Protein AF-A0A519W9M0-F1 (afdb_monomer_lite)

Structure (mmCIF, N/CA/C/O backbone):
data_AF-A0A519W9M0-F1
#
_entry.id   AF-A0A519W9M0-F1
#
loop_
_atom_site.group_PDB
_atom_site.id
_atom_site.type_symbol
_atom_site.label_atom_id
_atom_site.label_alt_id
_atom_site.label_comp_id
_atom_site.label_asym_id
_atom_site.label_entity_id
_atom_site.label_seq_id
_atom_site.pdbx_PDB_ins_code
_atom_site.Cartn_x
_atom_site.Cartn_y
_atom_site.Cartn_z
_atom_site.occupancy
_atom_site.B_iso_or_equiv
_atom_site.auth_seq_id
_atom_site.auth_comp_id
_atom_site.auth_asym_id
_atom_site.auth_atom_id
_atom_site.pdbx_PDB_model_num
ATOM 1 N N . MET A 1 1 ? 5.347 11.540 66.829 1.00 45.62 1 MET A N 1
ATOM 2 C CA . MET A 1 1 ? 4.349 12.416 66.167 1.00 45.62 1 MET A CA 1
ATOM 3 C C . MET A 1 1 ? 4.226 12.239 64.643 1.00 45.62 1 MET A C 1
ATOM 5 O O . MET A 1 1 ? 3.213 12.653 64.107 1.00 45.62 1 MET A O 1
ATOM 9 N N . ILE A 1 2 ? 5.149 11.569 63.933 1.00 45.44 2 ILE A N 1
ATOM 10 C CA . ILE A 1 2 ? 5.120 11.468 62.449 1.00 45.44 2 ILE A CA 1
ATOM 11 C C . ILE A 1 2 ? 4.181 10.358 61.905 1.00 45.44 2 ILE A C 1
ATOM 13 O O . ILE A 1 2 ? 3.712 10.433 60.773 1.00 45.44 2 ILE A O 1
ATOM 17 N N . ARG A 1 3 ? 3.812 9.353 62.717 1.00 35.69 3 ARG A N 1
ATOM 18 C CA . ARG A 1 3 ? 2.944 8.230 62.284 1.00 35.69 3 ARG A CA 1
ATOM 19 C C . ARG A 1 3 ? 1.482 8.607 61.998 1.00 35.69 3 ARG A C 1
ATOM 21 O O . ARG A 1 3 ? 0.835 7.919 61.215 1.00 35.69 3 ARG A O 1
ATOM 28 N N . ASN A 1 4 ? 0.971 9.693 62.581 1.00 41.22 4 ASN A N 1
ATOM 29 C CA . ASN A 1 4 ? -0.439 10.074 62.422 1.00 41.22 4 ASN A CA 1
ATOM 30 C C . ASN A 1 4 ? -0.698 10.902 61.149 1.00 41.22 4 ASN A C 1
ATOM 32 O O . ASN A 1 4 ? -1.815 10.881 60.643 1.00 41.22 4 ASN A O 1
ATOM 36 N N . GLY A 1 5 ? 0.326 11.558 60.584 1.00 40.19 5 GLY A N 1
ATOM 37 C CA . GLY A 1 5 ? 0.200 12.323 59.334 1.00 40.19 5 GLY A CA 1
ATOM 38 C C . GLY A 1 5 ? 0.124 11.442 58.080 1.00 40.19 5 GLY A C 1
ATOM 39 O O . GLY A 1 5 ? -0.663 11.709 57.176 1.00 40.19 5 GLY A O 1
ATOM 40 N N . LEU A 1 6 ? 0.873 10.333 58.048 1.00 39.22 6 LEU A N 1
ATOM 41 C CA . LEU A 1 6 ? 0.871 9.392 56.917 1.00 39.22 6 LEU A CA 1
ATOM 42 C C . LEU A 1 6 ? -0.435 8.590 56.805 1.00 39.22 6 LEU A C 1
ATOM 44 O O . LEU A 1 6 ? -0.901 8.326 55.699 1.00 39.22 6 LEU A O 1
ATOM 48 N N . ARG A 1 7 ? -1.072 8.261 57.938 1.00 39.22 7 ARG A N 1
ATOM 49 C CA . ARG A 1 7 ? -2.376 7.573 57.957 1.00 39.22 7 ARG A CA 1
ATOM 50 C C . ARG A 1 7 ? -3.511 8.462 57.432 1.00 39.22 7 ARG A C 1
ATOM 52 O O . ARG A 1 7 ? -4.420 7.961 56.781 1.00 39.22 7 ARG A O 1
ATOM 59 N N . PHE A 1 8 ? -3.427 9.772 57.672 1.00 43.09 8 PHE A N 1
ATOM 60 C CA . PHE A 1 8 ? -4.397 10.749 57.168 1.00 43.09 8 PHE A CA 1
ATOM 61 C C . PHE A 1 8 ? -4.260 10.982 55.655 1.00 43.09 8 PHE A C 1
ATOM 63 O O . PHE A 1 8 ? -5.264 11.117 54.962 1.00 43.09 8 PHE A O 1
ATOM 70 N N . SER A 1 9 ? -3.030 10.955 55.128 1.00 49.91 9 SER A N 1
ATOM 71 C CA . SER A 1 9 ? -2.764 11.124 53.692 1.00 49.91 9 SER A CA 1
ATOM 72 C C . SER A 1 9 ? -3.251 9.932 52.855 1.00 49.91 9 SER A C 1
ATOM 74 O O . SER A 1 9 ? -3.905 10.120 51.833 1.00 49.91 9 SER A O 1
ATOM 76 N N . ILE A 1 10 ? -3.039 8.695 53.326 1.00 52.53 10 ILE A N 1
ATOM 77 C CA . ILE A 1 10 ? -3.505 7.490 52.615 1.00 52.53 10 ILE A CA 1
ATOM 78 C C . ILE A 1 10 ? -5.038 7.396 52.624 1.00 52.53 10 ILE A C 1
ATOM 80 O O . ILE A 1 10 ? -5.630 7.113 51.587 1.00 52.53 10 ILE A O 1
ATOM 84 N N . ASN A 1 11 ? -5.698 7.706 53.746 1.00 45.41 11 ASN A N 1
ATOM 85 C CA . ASN A 1 11 ? -7.164 7.697 53.806 1.00 45.41 11 ASN A CA 1
ATOM 86 C C . ASN A 1 11 ? -7.800 8.777 52.916 1.00 45.41 11 ASN A C 1
ATOM 88 O O . ASN A 1 11 ? -8.844 8.525 52.324 1.00 45.41 11 ASN A O 1
ATOM 92 N N . ASN A 1 12 ? -7.166 9.945 52.762 1.00 48.47 12 ASN A N 1
ATOM 93 C CA . ASN A 1 12 ? -7.649 10.977 51.839 1.00 48.47 12 ASN A CA 1
ATOM 94 C C . ASN A 1 12 ? -7.420 10.627 50.363 1.00 48.47 12 ASN A C 1
ATOM 96 O O . ASN A 1 12 ? -8.248 10.999 49.540 1.00 48.47 12 ASN A O 1
ATOM 100 N N . ILE A 1 13 ? -6.347 9.905 50.024 1.00 50.81 13 ILE A N 1
ATOM 101 C CA . ILE A 1 13 ? -6.109 9.416 48.654 1.00 50.81 13 ILE A CA 1
ATOM 102 C C . ILE A 1 13 ? -7.081 8.276 48.309 1.00 50.81 13 ILE A C 1
ATOM 104 O O . ILE A 1 13 ? -7.636 8.244 47.217 1.00 50.81 13 ILE A O 1
ATOM 108 N N . ILE A 1 14 ? -7.353 7.368 49.250 1.00 50.00 14 ILE A N 1
ATOM 109 C CA . ILE A 1 14 ? -8.332 6.290 49.050 1.00 50.00 14 ILE A CA 1
ATOM 110 C C . ILE A 1 14 ? -9.749 6.868 48.908 1.00 50.00 14 ILE A C 1
ATOM 112 O O . ILE A 1 14 ? -10.475 6.465 48.003 1.00 50.00 14 ILE A O 1
ATOM 116 N N . ASN A 1 15 ? -10.121 7.860 49.724 1.00 46.44 15 ASN A N 1
ATOM 117 C CA . ASN A 1 15 ? -11.435 8.506 49.637 1.00 46.44 15 ASN A CA 1
ATOM 118 C C . ASN A 1 15 ? -11.600 9.424 48.415 1.00 46.44 15 ASN A C 1
ATOM 120 O O . ASN A 1 15 ? -12.729 9.637 47.982 1.00 46.44 15 ASN A O 1
ATOM 124 N N . SER A 1 16 ? -10.520 9.965 47.840 1.00 46.75 16 SER A N 1
ATOM 125 C CA . SER A 1 16 ? -10.599 10.748 46.598 1.00 46.75 16 SER A CA 1
ATOM 126 C C . SER A 1 16 ? -10.577 9.878 45.338 1.00 46.75 16 SER A C 1
ATOM 128 O O . SER A 1 16 ? -11.154 10.273 44.328 1.00 46.75 16 SER A O 1
ATOM 130 N N . CYS A 1 17 ? -9.979 8.681 45.396 1.00 43.12 17 CYS A N 1
ATOM 131 C CA . CYS A 1 17 ? -10.040 7.690 44.316 1.00 43.12 17 CYS A CA 1
ATOM 132 C C . CYS A 1 17 ? -11.337 6.865 44.313 1.00 43.12 17 CYS A C 1
ATOM 134 O O . CYS A 1 17 ? -11.728 6.360 43.265 1.00 43.12 17 CYS A O 1
ATOM 136 N N . LEU A 1 18 ? -12.011 6.742 45.459 1.00 44.53 18 LEU A N 1
ATOM 137 C CA . LEU A 1 18 ? -13.321 6.106 45.607 1.00 44.53 18 LEU A CA 1
ATOM 138 C C . LEU A 1 18 ? -14.418 7.163 45.742 1.00 44.53 18 LEU A C 1
ATOM 140 O O . LEU A 1 18 ? -15.229 7.101 46.664 1.00 44.53 18 LEU A O 1
ATOM 144 N N . GLN A 1 19 ? -14.476 8.137 44.829 1.00 42.81 19 GLN A N 1
ATOM 145 C CA . GLN A 1 19 ? -15.765 8.788 44.618 1.00 42.81 19 GLN A CA 1
ATOM 146 C C . GLN A 1 19 ? -16.735 7.682 44.185 1.00 42.81 19 GLN A C 1
ATOM 148 O O . GLN A 1 19 ? -16.477 7.052 43.154 1.00 42.81 19 GLN A O 1
ATOM 153 N N . PRO A 1 20 ? -17.807 7.396 44.952 1.00 43.50 20 PRO A N 1
ATOM 154 C CA . PRO A 1 20 ? -18.853 6.518 44.473 1.00 43.50 20 PRO A CA 1
ATOM 155 C C . PRO A 1 20 ? -19.451 7.237 43.274 1.00 43.50 20 PRO A C 1
ATOM 157 O O . PRO A 1 20 ? -20.235 8.176 43.400 1.00 43.50 20 PRO A O 1
ATOM 160 N N . THR A 1 21 ? -18.994 6.847 42.091 1.00 49.41 21 THR A N 1
ATOM 161 C CA . THR A 1 21 ? -19.702 7.178 40.872 1.00 49.41 21 THR A CA 1
ATOM 162 C C . THR A 1 21 ? -21.023 6.464 41.067 1.00 49.41 21 THR A C 1
ATOM 164 O O . THR A 1 21 ? -21.033 5.237 41.138 1.00 49.41 21 THR A O 1
ATOM 167 N N . ILE A 1 22 ? -22.095 7.220 41.309 1.00 46.78 22 ILE A N 1
ATOM 168 C CA . ILE A 1 22 ? -23.447 6.675 41.356 1.00 46.78 22 ILE A CA 1
ATOM 169 C C . ILE A 1 22 ? -23.681 6.132 39.948 1.00 46.78 22 ILE A C 1
ATOM 171 O O . ILE A 1 22 ? -24.043 6.873 39.037 1.00 46.78 22 ILE A O 1
ATOM 175 N N . LEU A 1 23 ? -23.337 4.864 39.747 1.00 44.69 23 LEU A N 1
ATOM 176 C CA . LEU A 1 23 ? -23.687 4.122 38.558 1.00 44.69 23 LEU A CA 1
ATOM 177 C C . LEU A 1 23 ? -25.200 3.974 38.643 1.00 44.69 23 LEU A C 1
ATOM 179 O O . LEU A 1 23 ? -25.742 3.524 39.653 1.00 44.69 23 LEU A O 1
ATOM 183 N N . PHE A 1 24 ? -25.899 4.433 37.610 1.00 49.56 24 PHE A N 1
ATOM 184 C CA . PHE A 1 24 ? -27.319 4.134 37.491 1.00 49.56 24 PHE A CA 1
ATOM 185 C C . PHE A 1 24 ? -27.486 2.603 37.563 1.00 49.56 24 PHE A C 1
ATOM 187 O O . PHE A 1 24 ? -26.604 1.893 37.076 1.00 49.56 24 PHE A O 1
ATOM 194 N N . PRO A 1 25 ? -28.566 2.071 38.159 1.00 56.00 25 PRO A N 1
ATOM 195 C CA . PRO A 1 25 ? -28.721 0.631 38.410 1.00 56.00 25 PRO A CA 1
ATOM 196 C C . PRO A 1 25 ? -28.512 -0.244 37.160 1.00 56.00 25 PRO A C 1
ATOM 198 O O . PRO A 1 25 ? -28.004 -1.359 37.260 1.00 56.00 25 PRO A O 1
ATOM 201 N N . ASP A 1 26 ? -28.802 0.291 35.973 1.00 55.25 26 ASP A N 1
ATOM 202 C CA . ASP A 1 26 ? -28.554 -0.371 34.687 1.00 55.25 26 ASP A CA 1
ATOM 203 C C . ASP A 1 26 ? -27.052 -0.528 34.367 1.00 55.25 26 ASP A C 1
ATOM 205 O O . ASP A 1 26 ? -26.625 -1.545 33.825 1.00 55.25 26 ASP A O 1
ATOM 209 N N . GLN A 1 27 ? -26.224 0.446 34.755 1.00 49.81 27 GLN A N 1
ATOM 210 C CA . GLN A 1 27 ? -24.772 0.432 34.550 1.00 49.81 27 GLN A CA 1
ATOM 211 C C . GLN A 1 27 ? -24.044 -0.457 35.570 1.00 49.81 27 GLN A C 1
ATOM 213 O O . GLN A 1 27 ? -23.001 -1.029 35.250 1.00 49.81 27 GLN A O 1
ATOM 218 N N . GLU A 1 28 ? -24.585 -0.612 36.785 1.00 55.59 28 GLU A N 1
ATOM 219 C CA . GLU A 1 28 ? -24.059 -1.576 37.765 1.00 55.59 28 GLU A CA 1
ATOM 220 C C . GLU A 1 28 ? -24.274 -3.018 37.302 1.00 55.59 28 GLU A C 1
ATOM 222 O O . GLU A 1 28 ? -23.378 -3.853 37.449 1.00 55.59 28 GLU A O 1
ATOM 227 N N . LEU A 1 29 ? -25.430 -3.300 36.691 1.00 60.06 29 LEU A N 1
ATOM 228 C CA . LEU A 1 29 ? -25.722 -4.614 36.127 1.00 60.06 29 LEU A CA 1
ATOM 229 C C . LEU A 1 29 ? -24.772 -4.940 34.969 1.00 60.06 29 LEU A C 1
ATOM 231 O O . LEU A 1 29 ? -24.193 -6.023 34.953 1.00 60.06 29 LEU A O 1
ATOM 235 N N . GLU A 1 30 ? -24.543 -3.995 34.050 1.00 59.59 30 GLU A N 1
ATOM 236 C CA . GLU A 1 30 ? -23.585 -4.160 32.946 1.00 59.59 30 GLU A CA 1
ATOM 237 C C . GLU A 1 30 ? -22.151 -4.385 33.444 1.00 59.59 30 GLU A C 1
ATOM 239 O O . GLU A 1 30 ? -21.441 -5.250 32.924 1.00 59.59 30 GLU A O 1
ATOM 244 N N . LEU A 1 31 ? -21.725 -3.653 34.479 1.00 53.50 31 LEU A N 1
ATOM 245 C CA . LEU A 1 31 ? -20.391 -3.798 35.061 1.00 53.50 31 LEU A CA 1
ATOM 246 C C . LEU A 1 31 ? -20.222 -5.145 35.778 1.00 53.50 31 LEU A C 1
ATOM 248 O O . LEU A 1 31 ? -19.180 -5.793 35.650 1.00 53.50 31 LEU A O 1
ATOM 252 N N . TYR A 1 32 ? -21.242 -5.595 36.512 1.00 65.12 32 TYR A N 1
ATOM 253 C CA . TYR A 1 32 ? -21.222 -6.889 37.192 1.00 65.12 32 TYR A CA 1
ATOM 254 C C . TYR A 1 32 ? -21.198 -8.046 36.189 1.00 65.12 32 TYR A C 1
ATOM 256 O O . TYR A 1 32 ? -20.398 -8.976 36.319 1.00 65.12 32 TYR A O 1
ATOM 264 N N . ASP A 1 33 ? -22.025 -7.963 35.146 1.00 65.31 33 ASP A N 1
ATOM 265 C CA . ASP A 1 33 ? -22.078 -8.956 34.076 1.00 65.31 33 ASP A CA 1
ATOM 266 C C . ASP A 1 33 ? -20.752 -8.981 33.286 1.00 65.31 33 ASP A C 1
ATOM 268 O O . ASP A 1 33 ? -20.234 -10.050 32.951 1.00 65.31 33 ASP A O 1
ATOM 272 N N . PHE A 1 34 ? -20.119 -7.818 33.090 1.00 60.72 34 PHE A N 1
ATOM 273 C CA . PHE A 1 34 ? -18.775 -7.701 32.522 1.00 60.72 34 PHE A CA 1
ATOM 274 C C . PHE A 1 34 ? -17.711 -8.402 33.380 1.00 60.72 34 PHE A C 1
ATOM 276 O O . PHE A 1 34 ? -16.978 -9.256 32.870 1.00 60.72 34 PHE A O 1
ATOM 283 N N . ILE A 1 35 ? -17.633 -8.096 34.682 1.00 65.75 35 ILE A N 1
ATOM 284 C CA . ILE A 1 35 ? -16.665 -8.713 35.606 1.00 65.75 35 ILE A CA 1
ATOM 285 C C . ILE A 1 35 ? -16.864 -10.232 35.636 1.00 65.75 35 ILE A C 1
ATOM 287 O O . ILE A 1 35 ? -15.898 -10.996 35.534 1.00 65.75 35 ILE A O 1
ATOM 291 N N . ASN A 1 36 ? -18.112 -10.687 35.711 1.00 64.75 36 ASN A N 1
ATOM 292 C CA . ASN A 1 36 ? -18.421 -12.104 35.799 1.00 64.75 36 ASN A CA 1
ATOM 293 C C . ASN A 1 36 ? -18.085 -12.854 34.497 1.00 64.75 36 ASN A C 1
ATOM 295 O O . ASN A 1 36 ? -17.472 -13.923 34.532 1.00 64.75 36 ASN A O 1
ATOM 299 N N . ARG A 1 37 ? -18.404 -12.293 33.323 1.00 62.53 37 ARG A N 1
ATOM 300 C CA . ARG A 1 37 ? -18.102 -12.932 32.028 1.00 62.53 37 ARG A CA 1
ATOM 301 C C . ARG A 1 37 ? -16.609 -12.905 31.687 1.00 62.53 37 ARG A C 1
ATOM 303 O O . ARG A 1 37 ? -16.081 -13.919 31.232 1.00 62.53 37 ARG A O 1
ATOM 310 N N . ARG A 1 38 ? -15.913 -11.783 31.911 1.00 56.09 38 ARG A N 1
ATOM 311 C CA . ARG A 1 38 ? -14.516 -11.578 31.470 1.00 56.09 38 ARG A CA 1
ATOM 312 C C . ARG A 1 38 ? -13.464 -11.954 32.505 1.00 56.09 38 ARG A C 1
ATOM 314 O O . ARG A 1 38 ? -12.459 -12.556 32.134 1.00 56.09 38 ARG A O 1
ATOM 321 N N . ILE A 1 39 ? -13.659 -11.589 33.773 1.00 57.34 39 ILE A N 1
ATOM 322 C CA . ILE A 1 39 ? -12.640 -11.761 34.822 1.00 57.34 39 ILE A CA 1
ATOM 323 C C . ILE A 1 39 ? -12.797 -13.122 35.498 1.00 57.34 39 ILE A C 1
ATOM 325 O O . ILE A 1 39 ? -11.815 -13.848 35.648 1.00 57.34 39 ILE A O 1
ATOM 329 N N . ILE A 1 40 ? -14.030 -13.480 35.863 1.00 55.59 40 ILE A N 1
ATOM 330 C CA . ILE A 1 40 ? -14.317 -14.714 36.604 1.00 55.59 40 ILE A CA 1
ATOM 331 C C . ILE A 1 40 ? -14.394 -15.908 35.647 1.00 55.59 40 ILE A C 1
ATOM 333 O O . ILE A 1 40 ? -13.631 -16.861 35.787 1.00 55.59 40 ILE A O 1
ATOM 337 N N . ASN A 1 41 ? -15.255 -15.835 34.628 1.00 59.72 41 ASN A N 1
ATOM 338 C CA . ASN A 1 41 ? -15.499 -16.962 33.721 1.00 59.72 41 ASN A CA 1
ATOM 339 C C . ASN A 1 41 ? -14.577 -17.003 32.494 1.00 59.72 41 ASN A C 1
ATOM 341 O O . ASN A 1 41 ? -14.624 -17.975 31.741 1.00 59.72 41 ASN A O 1
ATOM 345 N N . LYS A 1 42 ? -13.746 -15.969 32.280 1.00 60.94 42 LYS A N 1
ATOM 346 C CA . LYS A 1 42 ? -12.822 -15.838 31.133 1.00 60.94 42 LYS A CA 1
ATOM 347 C C . LYS A 1 42 ? -13.463 -16.214 29.790 1.00 60.94 42 LYS A C 1
ATO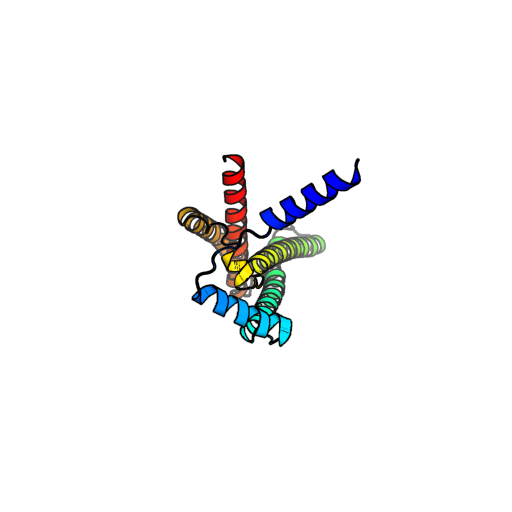M 349 O O . LYS A 1 42 ? -12.819 -16.826 28.937 1.00 60.94 42 LYS A O 1
ATOM 354 N N . GLN A 1 43 ? -14.736 -15.876 29.597 1.00 61.84 43 GLN A N 1
ATOM 355 C CA . GLN A 1 43 ? -15.416 -16.169 28.344 1.00 61.84 43 GLN A CA 1
ATOM 356 C C . GLN A 1 43 ? -14.789 -15.325 27.239 1.00 61.84 43 GLN A C 1
ATOM 358 O O . GLN A 1 43 ? -14.797 -14.093 27.287 1.00 61.84 43 GLN A O 1
ATOM 363 N N . ILE A 1 44 ? -14.210 -16.006 26.252 1.00 61.75 44 ILE A N 1
ATOM 364 C CA . ILE A 1 44 ? -13.648 -15.354 25.079 1.00 61.75 44 ILE A CA 1
ATOM 365 C C . ILE A 1 44 ? -14.821 -14.894 24.219 1.00 61.75 44 ILE A C 1
ATOM 367 O O . ILE A 1 44 ? -15.597 -15.721 23.741 1.00 61.75 44 ILE A O 1
ATOM 371 N N . ASP A 1 45 ? -14.949 -13.583 24.021 1.00 65.56 45 ASP A N 1
ATOM 372 C CA . ASP A 1 45 ? -15.968 -13.025 23.141 1.00 65.56 45 ASP A CA 1
ATOM 373 C C . ASP A 1 45 ? -15.699 -13.489 21.692 1.00 65.56 45 ASP A C 1
ATOM 375 O O . ASP A 1 45 ? -14.652 -13.157 21.115 1.00 65.56 45 ASP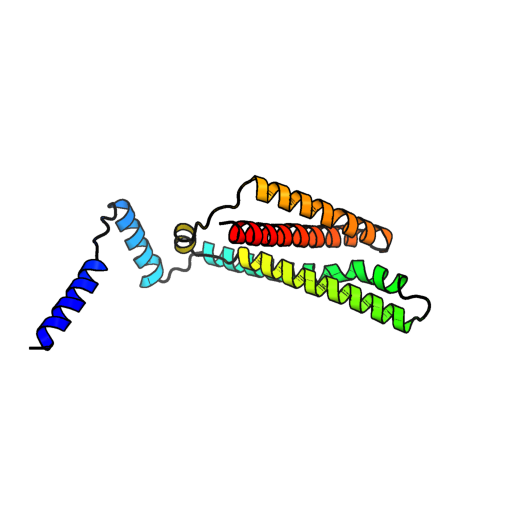 A O 1
ATOM 379 N N . PRO A 1 46 ? -16.625 -14.235 21.059 1.00 68.06 46 PRO A N 1
ATOM 380 C CA . PRO A 1 46 ? -16.482 -14.665 19.671 1.00 68.06 46 PRO A CA 1
ATOM 381 C C . PRO A 1 46 ? -16.259 -13.497 18.701 1.00 68.06 46 PRO A C 1
ATOM 383 O O . PRO A 1 46 ? -15.650 -13.678 17.643 1.00 68.06 46 PRO A O 1
ATOM 386 N N . GLN A 1 47 ? -16.736 -12.291 19.032 1.00 68.81 47 GLN A N 1
ATOM 387 C CA . GLN A 1 47 ? -16.505 -11.102 18.217 1.00 68.81 47 GLN A CA 1
ATOM 388 C C . GLN A 1 47 ? -15.056 -10.616 18.274 1.00 68.81 47 GLN A C 1
ATOM 390 O O . GLN A 1 47 ? -14.540 -10.150 17.257 1.00 68.81 47 GLN A O 1
ATOM 395 N N . GLU A 1 48 ? -14.375 -10.737 19.413 1.00 68.81 48 GLU A N 1
ATOM 396 C CA . GLU A 1 48 ? -12.960 -10.370 19.520 1.00 68.81 48 GLU A CA 1
ATOM 397 C C . GLU A 1 48 ? -12.071 -11.312 18.717 1.00 68.81 48 GLU A C 1
ATOM 399 O O . GLU A 1 48 ? -11.187 -10.843 17.999 1.00 68.81 48 GLU A O 1
ATOM 404 N N . ILE A 1 49 ? -12.364 -12.617 18.742 1.00 74.00 49 ILE A N 1
ATOM 405 C CA . ILE A 1 49 ? -11.668 -13.600 17.901 1.00 74.00 49 ILE A CA 1
ATOM 406 C C . ILE A 1 49 ? -11.843 -13.243 16.419 1.00 74.00 49 ILE A C 1
ATOM 408 O O . ILE A 1 49 ? -10.859 -13.161 15.682 1.00 74.00 49 ILE A O 1
ATOM 412 N N . LYS A 1 50 ? -13.081 -12.974 15.974 1.00 76.69 50 LYS A N 1
ATOM 413 C CA . LYS A 1 50 ? -13.365 -12.593 14.577 1.00 76.69 50 LYS A CA 1
ATOM 414 C C . LYS A 1 50 ? -12.617 -11.328 14.163 1.00 76.69 50 LYS A C 1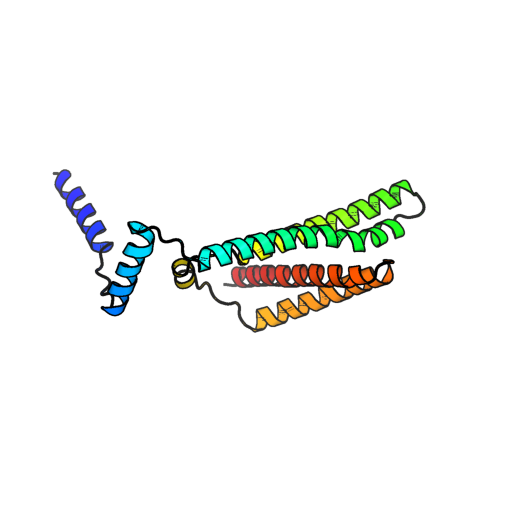
ATOM 416 O O . LYS A 1 50 ? -12.025 -11.297 13.085 1.00 76.69 50 LYS A O 1
ATOM 421 N N . LYS A 1 51 ? -12.602 -10.301 15.016 1.00 76.62 51 LYS A N 1
ATOM 422 C CA . LYS A 1 51 ? -11.866 -9.056 14.759 1.00 76.62 51 LYS A CA 1
ATOM 423 C C . LYS A 1 51 ? -10.356 -9.302 14.697 1.00 76.62 51 LYS A C 1
ATOM 425 O O . LYS A 1 51 ? -9.691 -8.746 13.828 1.00 76.62 51 LYS A O 1
ATOM 430 N N . HIS A 1 52 ? -9.813 -10.149 15.572 1.00 79.62 52 HIS A N 1
ATOM 431 C CA . HIS A 1 52 ? -8.387 -10.477 15.583 1.00 79.62 52 HIS A CA 1
ATOM 432 C C . HIS A 1 52 ? -7.961 -11.219 14.309 1.00 79.62 52 HIS A C 1
ATOM 434 O O . HIS A 1 52 ? -6.951 -10.875 13.695 1.00 79.62 52 HIS A O 1
ATOM 440 N N . ILE A 1 53 ? -8.770 -12.185 13.862 1.00 83.12 53 ILE A N 1
ATOM 441 C CA .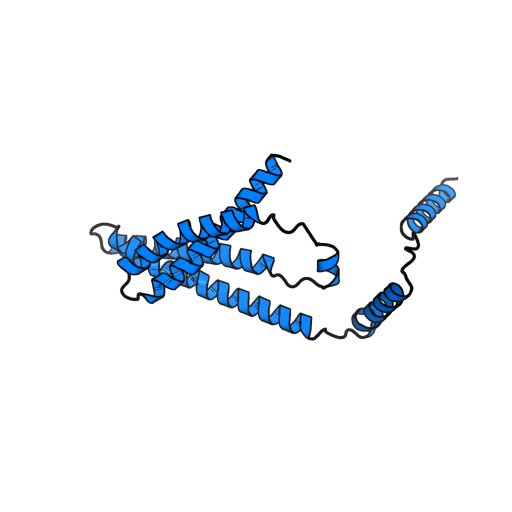 ILE A 1 53 ? -8.560 -12.891 12.594 1.00 83.12 53 ILE A CA 1
ATOM 442 C C . ILE A 1 53 ? -8.642 -11.913 11.416 1.00 83.12 53 ILE A C 1
ATOM 444 O O . ILE A 1 53 ? -7.738 -11.896 10.585 1.00 83.12 53 ILE A O 1
ATOM 448 N N . ALA A 1 54 ? -9.667 -11.056 11.365 1.00 82.38 54 ALA A N 1
ATOM 449 C CA . ALA A 1 54 ? -9.820 -10.059 10.305 1.00 82.38 54 ALA A CA 1
ATOM 450 C C . ALA A 1 54 ? -8.625 -9.092 10.233 1.00 82.38 54 ALA A C 1
ATOM 452 O O . ALA A 1 54 ? -8.128 -8.804 9.146 1.00 82.38 54 ALA A O 1
ATOM 453 N N . HIS A 1 55 ? -8.110 -8.648 11.382 1.00 82.12 55 HIS A N 1
ATOM 454 C CA . HIS A 1 55 ? -6.913 -7.806 11.464 1.00 82.12 55 HIS A CA 1
ATOM 455 C C . HIS A 1 55 ? -5.658 -8.512 10.939 1.00 82.12 55 HIS A C 1
ATOM 457 O O . HIS A 1 55 ? -4.862 -7.916 10.215 1.00 82.12 55 HIS A O 1
ATOM 463 N N . ASN A 1 56 ? -5.481 -9.796 11.261 1.00 82.25 56 ASN A N 1
ATOM 464 C CA . ASN A 1 56 ? -4.354 -10.579 10.753 1.00 82.25 56 ASN A CA 1
ATOM 465 C C . ASN A 1 56 ? -4.471 -10.838 9.244 1.00 82.25 56 ASN A C 1
ATOM 467 O O . ASN A 1 56 ? -3.475 -10.718 8.535 1.00 82.25 56 ASN A O 1
ATOM 471 N N . ILE A 1 57 ? -5.678 -11.101 8.733 1.00 86.94 57 ILE A N 1
ATOM 472 C CA . ILE A 1 57 ? -5.934 -11.197 7.287 1.00 86.94 57 ILE A CA 1
ATOM 473 C C . ILE A 1 57 ? -5.592 -9.872 6.601 1.00 86.94 57 ILE A C 1
ATOM 475 O O . ILE A 1 57 ? -4.899 -9.873 5.586 1.00 86.94 57 ILE A O 1
ATOM 479 N N . LEU A 1 58 ? -6.017 -8.743 7.174 1.00 84.81 58 LEU A N 1
ATOM 480 C CA . LEU A 1 58 ? -5.728 -7.414 6.640 1.00 84.81 58 LEU A CA 1
ATOM 481 C C . LEU A 1 58 ? -4.220 -7.130 6.602 1.00 84.81 58 LEU A C 1
ATOM 483 O O . LEU A 1 58 ? -3.728 -6.607 5.607 1.00 84.81 58 LEU A O 1
ATOM 487 N N . LYS A 1 59 ? -3.467 -7.521 7.637 1.00 84.62 59 LYS A N 1
ATOM 488 C CA . LYS A 1 59 ? -1.997 -7.442 7.638 1.00 84.62 59 LYS A CA 1
ATOM 489 C C . LYS A 1 59 ? -1.368 -8.297 6.547 1.00 84.62 59 LYS A C 1
ATOM 491 O O . LYS A 1 59 ? -0.495 -7.815 5.836 1.00 84.62 59 LYS A O 1
ATOM 496 N N . CYS A 1 60 ? -1.806 -9.545 6.393 1.00 86.12 60 CYS A N 1
ATOM 497 C CA . CYS A 1 60 ? -1.303 -10.416 5.333 1.00 86.12 60 CYS A CA 1
ATOM 498 C C . CYS A 1 60 ? -1.598 -9.828 3.947 1.00 86.12 60 CYS A C 1
ATOM 500 O O . CYS A 1 60 ? -0.710 -9.782 3.100 1.00 86.12 60 CYS A O 1
ATOM 502 N N . ALA A 1 61 ? -2.810 -9.308 3.734 1.00 86.00 61 ALA A N 1
ATOM 503 C CA . ALA A 1 61 ? -3.180 -8.623 2.501 1.00 86.00 61 ALA A CA 1
ATOM 504 C C . ALA A 1 61 ? -2.323 -7.369 2.266 1.00 86.00 61 ALA A C 1
ATOM 506 O O . ALA A 1 61 ? -1.843 -7.165 1.157 1.00 86.00 61 ALA A O 1
ATOM 507 N N . ALA A 1 62 ? -2.068 -6.570 3.306 1.00 84.56 62 ALA A N 1
ATOM 508 C CA . ALA A 1 62 ? -1.185 -5.407 3.244 1.00 84.56 62 ALA A CA 1
ATOM 509 C C . ALA A 1 62 ? 0.252 -5.783 2.860 1.00 84.56 62 ALA A C 1
ATOM 511 O O . ALA A 1 62 ? 0.864 -5.078 2.062 1.00 84.56 62 ALA A O 1
ATOM 512 N N . ILE A 1 63 ? 0.774 -6.902 3.377 1.00 86.62 63 ILE A N 1
ATOM 513 C CA . ILE A 1 63 ? 2.103 -7.399 3.009 1.00 86.62 63 ILE A CA 1
ATOM 514 C C . ILE A 1 63 ? 2.140 -7.786 1.532 1.00 86.62 63 ILE A C 1
ATOM 516 O O . ILE A 1 63 ? 2.980 -7.291 0.786 1.00 86.62 63 ILE A O 1
ATOM 520 N N . LEU A 1 64 ? 1.198 -8.626 1.099 1.00 86.56 64 LEU A N 1
ATOM 521 C CA . LEU A 1 64 ? 1.142 -9.111 -0.280 1.00 86.56 64 LEU A CA 1
ATOM 522 C C . LEU A 1 64 ? 0.953 -7.968 -1.282 1.00 86.56 64 LEU A C 1
ATOM 524 O O . LEU A 1 64 ? 1.677 -7.893 -2.273 1.00 86.56 64 LEU A O 1
ATOM 528 N N . LEU A 1 65 ? 0.013 -7.059 -1.011 1.00 82.69 65 LEU A N 1
ATOM 529 C CA . LEU A 1 65 ? -0.242 -5.903 -1.865 1.00 82.69 65 LEU A CA 1
ATOM 530 C C . LEU A 1 65 ? 0.942 -4.937 -1.848 1.00 82.69 65 LEU A C 1
ATOM 532 O O . LEU A 1 65 ? 1.415 -4.564 -2.913 1.00 82.69 65 LEU A O 1
ATOM 536 N N . GLY A 1 66 ? 1.474 -4.588 -0.674 1.00 82.44 66 GLY A N 1
ATOM 537 C CA . GLY A 1 66 ? 2.611 -3.674 -0.545 1.00 82.44 66 GLY A CA 1
ATOM 538 C C . GLY A 1 66 ? 3.843 -4.159 -1.304 1.00 82.44 66 GLY A C 1
ATOM 539 O O . GLY A 1 66 ? 4.455 -3.386 -2.035 1.00 82.44 66 GLY A O 1
ATOM 540 N N . SER A 1 67 ? 4.158 -5.454 -1.220 1.00 85.56 67 SER A N 1
ATOM 541 C CA . SER A 1 67 ? 5.254 -6.057 -1.985 1.00 85.56 67 SER A CA 1
ATOM 542 C C . SER A 1 67 ? 4.982 -6.132 -3.492 1.00 85.56 67 SER A C 1
ATOM 544 O O . SER A 1 67 ? 5.919 -6.067 -4.283 1.00 85.56 67 SER A O 1
ATOM 546 N N . ALA A 1 68 ? 3.722 -6.250 -3.917 1.00 84.38 68 ALA A N 1
ATOM 547 C CA . ALA A 1 68 ? 3.366 -6.331 -5.334 1.00 84.38 68 ALA A CA 1
ATOM 548 C C . ALA A 1 68 ? 3.423 -4.975 -6.064 1.00 84.38 68 ALA A C 1
ATOM 550 O O . ALA A 1 68 ? 3.526 -4.943 -7.289 1.00 84.38 68 ALA A O 1
ATOM 551 N N . VAL A 1 69 ? 3.385 -3.852 -5.341 1.00 83.88 69 VAL A N 1
ATOM 552 C CA . VAL A 1 69 ? 3.327 -2.494 -5.923 1.00 83.88 69 VAL A CA 1
ATOM 553 C C . VAL A 1 69 ? 4.629 -2.070 -6.598 1.00 83.88 69 VAL A C 1
ATOM 555 O O . VAL A 1 69 ? 4.618 -1.258 -7.524 1.00 83.88 69 VAL A O 1
ATOM 558 N N . GLY A 1 70 ? 5.766 -2.643 -6.206 1.00 81.25 70 GLY A N 1
ATOM 559 C CA . GLY A 1 70 ? 7.018 -2.400 -6.917 1.00 81.25 70 GLY A CA 1
ATOM 560 C C . GLY A 1 70 ? 7.060 -2.991 -8.317 1.00 81.25 70 GLY A C 1
ATOM 561 O O . GLY A 1 70 ? 7.736 -2.442 -9.183 1.00 81.25 70 GLY A O 1
ATOM 562 N N . ILE A 1 71 ? 6.331 -4.085 -8.553 1.00 86.00 71 ILE A N 1
ATOM 563 C CA . ILE A 1 71 ? 6.359 -4.830 -9.818 1.00 86.00 71 ILE A CA 1
ATOM 564 C C . ILE A 1 71 ? 6.013 -3.921 -11.014 1.00 86.00 71 ILE A C 1
ATOM 566 O O . ILE A 1 71 ? 6.826 -3.862 -11.936 1.00 86.00 71 ILE A O 1
ATOM 570 N N . PRO A 1 72 ? 4.904 -3.145 -11.003 1.00 84.56 72 PRO A N 1
ATOM 571 C CA . PRO A 1 72 ? 4.600 -2.210 -12.087 1.00 84.56 72 PRO A CA 1
ATOM 572 C C . PRO A 1 72 ? 5.676 -1.143 -12.337 1.00 84.56 72 PRO A C 1
ATOM 574 O O . PRO A 1 72 ? 5.747 -0.581 -13.430 1.00 84.56 72 PRO A O 1
ATOM 577 N N . ASN A 1 73 ? 6.499 -0.835 -11.335 1.00 82.75 73 ASN A N 1
ATOM 578 C CA . ASN A 1 73 ? 7.482 0.242 -11.402 1.00 82.75 73 ASN A CA 1
ATOM 579 C C . ASN A 1 73 ? 8.871 -0.234 -11.862 1.00 82.75 73 ASN A C 1
ATOM 581 O O . ASN A 1 73 ? 9.732 0.592 -12.179 1.00 82.75 73 ASN A O 1
ATOM 585 N N . PHE A 1 74 ? 9.081 -1.550 -11.974 1.00 87.75 74 PHE A N 1
ATOM 586 C CA . PHE A 1 74 ? 10.329 -2.129 -12.473 1.00 87.75 74 PHE A CA 1
ATOM 587 C C . PHE A 1 74 ? 10.640 -1.666 -13.902 1.00 87.75 74 PHE A C 1
ATOM 589 O O . PHE A 1 74 ? 11.731 -1.157 -14.168 1.00 87.75 74 PHE A O 1
ATOM 596 N N . ASP A 1 75 ? 9.661 -1.780 -14.806 1.00 84.06 75 ASP A N 1
ATOM 597 C CA . ASP A 1 75 ? 9.829 -1.443 -16.225 1.00 84.06 75 ASP A CA 1
ATOM 598 C C . ASP A 1 75 ? 10.136 0.048 -16.429 1.00 84.06 75 ASP A C 1
ATOM 600 O O . ASP A 1 75 ? 10.823 0.422 -17.380 1.00 84.06 75 ASP A O 1
ATOM 604 N N . ILE A 1 76 ? 9.689 0.914 -15.517 1.00 83.25 76 ILE A N 1
ATOM 605 C CA . ILE A 1 76 ? 9.999 2.348 -15.549 1.00 83.25 76 ILE A CA 1
ATOM 606 C C . ILE A 1 76 ? 11.493 2.562 -15.281 1.00 83.25 76 ILE A C 1
ATOM 608 O O . ILE A 1 76 ? 12.171 3.225 -16.066 1.00 83.25 76 ILE A O 1
ATOM 612 N N . GLY A 1 77 ? 12.024 1.979 -14.201 1.00 82.44 77 GLY A N 1
ATOM 613 C CA . GLY A 1 77 ? 13.451 2.069 -13.875 1.00 82.44 77 GLY A CA 1
ATOM 614 C C . GLY A 1 77 ? 14.324 1.407 -14.943 1.00 82.44 77 GLY A C 1
ATOM 615 O O . GLY A 1 77 ? 15.310 1.984 -15.398 1.00 82.44 77 GLY A O 1
ATOM 616 N N . PHE A 1 78 ? 13.909 0.236 -15.429 1.00 87.38 78 PHE A N 1
ATOM 617 C CA . PHE A 1 78 ? 14.629 -0.513 -16.457 1.00 87.38 78 PHE A CA 1
ATOM 618 C C . PHE A 1 78 ? 14.737 0.253 -17.784 1.00 87.38 78 PHE A C 1
ATOM 620 O O . PHE A 1 78 ? 15.801 0.283 -18.406 1.00 87.38 78 PHE A O 1
ATOM 627 N N . ASN A 1 79 ? 13.655 0.900 -18.224 1.00 84.44 79 ASN A N 1
ATOM 628 C CA . ASN A 1 79 ? 13.637 1.621 -19.497 1.00 84.44 79 ASN A CA 1
ATOM 629 C C . ASN A 1 79 ? 14.325 2.994 -19.433 1.00 84.44 79 ASN A C 1
ATOM 631 O O . ASN A 1 79 ? 14.795 3.476 -20.463 1.00 84.44 79 ASN A O 1
ATOM 635 N N . ASN A 1 80 ? 14.459 3.587 -18.242 1.00 84.31 80 ASN A N 1
ATOM 636 C CA . ASN A 1 80 ? 15.077 4.903 -18.057 1.00 84.31 80 ASN A CA 1
ATOM 637 C C . ASN A 1 80 ? 16.603 4.868 -17.825 1.00 84.31 80 ASN A C 1
ATOM 639 O O . ASN A 1 80 ? 17.250 5.910 -17.897 1.00 84.31 80 ASN A O 1
ATOM 643 N N . ALA A 1 81 ? 17.215 3.701 -17.592 1.00 83.00 81 ALA A N 1
ATOM 644 C CA . ALA A 1 81 ? 18.623 3.593 -17.177 1.00 83.00 81 ALA A CA 1
ATOM 645 C C . ALA A 1 81 ? 19.673 3.614 -18.319 1.00 83.00 81 ALA A C 1
ATOM 647 O O . ALA A 1 81 ? 20.824 3.209 -18.133 1.00 83.00 81 ALA A O 1
ATOM 648 N N . GLY A 1 82 ? 19.306 4.070 -19.521 1.00 79.81 82 GLY A N 1
ATOM 649 C CA . GLY A 1 82 ? 20.222 4.172 -20.666 1.00 79.81 82 GLY A CA 1
ATOM 650 C C . GLY A 1 82 ? 20.471 2.839 -21.389 1.00 79.81 82 GLY A C 1
ATOM 651 O O . GLY A 1 82 ? 19.580 2.002 -21.474 1.00 79.81 82 GLY A O 1
ATOM 652 N N . LYS A 1 83 ? 21.657 2.642 -21.989 1.00 86.94 83 LYS A N 1
ATOM 653 C CA . LYS A 1 83 ? 21.952 1.478 -22.864 1.00 86.94 83 LYS A CA 1
ATOM 654 C C . LYS A 1 83 ? 22.612 0.285 -22.157 1.00 86.94 83 LYS A C 1
ATOM 656 O O . LYS A 1 83 ? 22.590 -0.814 -22.700 1.00 86.94 83 LYS A O 1
ATOM 661 N N . ASN A 1 84 ? 23.210 0.480 -20.980 1.00 91.50 84 ASN A N 1
ATOM 662 C CA . ASN A 1 84 ? 23.944 -0.580 -20.285 1.00 91.50 84 ASN A CA 1
ATOM 663 C C . ASN A 1 84 ? 22.979 -1.541 -19.571 1.00 91.50 84 ASN A C 1
ATOM 665 O O . ASN A 1 84 ? 22.265 -1.143 -18.652 1.00 91.50 84 ASN A O 1
ATOM 669 N N . GLN A 1 85 ? 23.002 -2.816 -19.963 1.00 89.06 85 GLN A N 1
ATOM 670 C CA . GLN A 1 85 ? 22.081 -3.835 -19.461 1.00 89.06 85 GLN A CA 1
ATOM 671 C C . GLN A 1 85 ? 22.187 -4.061 -17.945 1.00 89.06 85 GLN A C 1
ATOM 673 O O . GLN A 1 85 ? 21.162 -4.235 -17.289 1.00 89.06 85 GLN A O 1
ATOM 678 N N . ALA A 1 86 ? 23.393 -4.013 -17.369 1.00 89.25 86 ALA A N 1
ATOM 679 C CA . ALA A 1 86 ? 23.575 -4.174 -15.925 1.00 89.25 86 ALA A CA 1
ATOM 680 C C . ALA A 1 86 ? 22.938 -3.007 -15.153 1.00 89.25 86 ALA A C 1
ATOM 682 O O . ALA A 1 86 ? 22.229 -3.211 -14.169 1.00 89.25 86 ALA A O 1
ATOM 683 N N . VAL A 1 87 ? 23.119 -1.781 -15.654 1.00 88.75 87 VAL A N 1
ATOM 684 C CA . VAL A 1 87 ? 22.557 -0.561 -15.054 1.00 88.75 87 VAL A CA 1
ATOM 685 C C . VAL A 1 87 ? 21.027 -0.558 -15.133 1.00 88.75 87 VAL A C 1
ATOM 687 O O . VAL A 1 87 ? 20.373 -0.147 -14.177 1.00 88.75 87 VAL A O 1
ATOM 690 N N . LYS A 1 88 ? 20.442 -1.092 -16.213 1.00 88.44 88 LYS A N 1
ATOM 691 C CA . LYS A 1 88 ? 18.985 -1.265 -16.338 1.00 88.44 88 LYS A CA 1
ATOM 692 C C . LYS A 1 88 ? 18.393 -2.180 -15.275 1.00 88.44 88 LYS A C 1
ATOM 694 O O . LYS A 1 88 ? 17.423 -1.800 -14.624 1.00 88.44 88 LYS A O 1
ATOM 699 N N . TRP A 1 89 ? 18.977 -3.361 -15.074 1.00 89.50 89 TRP A N 1
ATOM 700 C CA . TRP A 1 89 ? 18.506 -4.300 -14.051 1.00 89.50 89 TRP A CA 1
ATOM 701 C C . TRP A 1 89 ? 18.631 -3.725 -12.641 1.00 89.50 89 TRP A C 1
ATOM 703 O O . TRP A 1 89 ? 17.699 -3.856 -11.847 1.00 89.50 89 TRP A O 1
ATOM 713 N N . ILE A 1 90 ? 19.743 -3.045 -12.346 1.00 91.50 90 ILE A N 1
ATOM 714 C CA . ILE A 1 90 ? 19.953 -2.378 -11.054 1.00 91.50 90 ILE A CA 1
ATOM 715 C C . ILE A 1 90 ? 18.917 -1.268 -10.845 1.00 91.50 90 ILE A C 1
ATOM 717 O O . ILE A 1 90 ? 18.259 -1.237 -9.808 1.00 91.50 90 ILE A O 1
ATOM 721 N N . SER A 1 91 ? 18.721 -0.387 -11.830 1.00 88.75 91 SER A N 1
ATOM 722 C CA . SER A 1 91 ? 17.768 0.723 -11.724 1.00 88.75 91 SER A CA 1
ATOM 723 C C . SER A 1 91 ? 16.321 0.239 -11.599 1.00 88.75 91 SER A C 1
ATOM 725 O O . SER A 1 91 ? 15.608 0.695 -10.707 1.00 88.75 91 SER A O 1
ATOM 727 N N . GLY A 1 92 ? 15.902 -0.736 -12.414 1.00 86.75 92 GLY A N 1
ATOM 728 C CA . GLY A 1 92 ? 14.575 -1.351 -12.309 1.00 86.75 92 GLY A CA 1
ATOM 729 C C . GLY A 1 92 ? 14.334 -1.981 -10.936 1.00 86.75 92 GLY A C 1
ATOM 730 O O . GLY A 1 92 ? 13.293 -1.748 -10.325 1.00 86.75 92 GLY A O 1
ATOM 731 N N . SER A 1 93 ? 15.323 -2.712 -10.409 1.00 89.44 93 SER A N 1
ATOM 732 C CA . SER A 1 93 ? 15.227 -3.363 -9.094 1.00 89.44 93 SER A CA 1
ATOM 733 C C . SER A 1 93 ? 15.173 -2.353 -7.948 1.00 89.44 93 SER A C 1
ATOM 735 O O . SER A 1 93 ? 14.401 -2.539 -7.011 1.00 89.44 93 SER A O 1
ATOM 737 N N . LEU A 1 94 ? 15.956 -1.271 -8.024 1.00 89.94 94 LEU A N 1
ATOM 738 C CA . LEU A 1 94 ? 15.933 -0.190 -7.037 1.00 89.94 94 LEU A CA 1
ATOM 739 C C . LEU A 1 94 ? 14.575 0.508 -7.014 1.00 89.94 94 LEU A C 1
ATOM 741 O O . LEU A 1 94 ? 13.982 0.638 -5.948 1.00 89.94 94 LEU A O 1
ATOM 745 N N . VAL A 1 95 ? 14.052 0.897 -8.180 1.00 87.38 95 VAL A N 1
ATOM 746 C CA . VAL A 1 95 ? 12.743 1.556 -8.278 1.00 87.38 95 VAL A CA 1
ATOM 747 C C . VAL A 1 95 ? 11.639 0.630 -7.758 1.00 87.38 95 VAL A C 1
ATOM 749 O O . VAL A 1 95 ? 10.865 1.030 -6.888 1.00 87.38 95 VAL A O 1
ATOM 752 N N . ALA A 1 96 ? 11.601 -0.628 -8.204 1.00 88.88 96 ALA A N 1
ATOM 753 C CA . ALA A 1 96 ? 10.632 -1.606 -7.714 1.00 88.88 96 ALA A CA 1
ATOM 754 C C . ALA A 1 96 ? 10.748 -1.830 -6.195 1.00 88.88 96 ALA A C 1
ATOM 756 O O . ALA A 1 96 ? 9.741 -1.852 -5.484 1.00 88.88 96 ALA A O 1
ATOM 757 N N . GLY A 1 97 ? 11.971 -1.952 -5.677 1.00 88.56 97 GLY A N 1
ATOM 758 C CA . GLY A 1 97 ? 12.239 -2.124 -4.252 1.00 88.56 97 GLY A CA 1
ATOM 759 C C . GLY A 1 97 ? 11.754 -0.939 -3.419 1.00 88.56 97 GLY A C 1
ATOM 760 O O . GLY A 1 97 ? 11.022 -1.135 -2.451 1.00 88.56 97 GLY A O 1
ATOM 761 N N . THR A 1 98 ? 12.086 0.292 -3.819 1.00 87.69 98 THR A N 1
ATOM 762 C CA . THR A 1 98 ? 11.665 1.509 -3.111 1.00 87.69 98 THR A CA 1
ATOM 763 C C . THR A 1 98 ? 10.145 1.634 -3.062 1.00 87.69 98 THR A C 1
ATOM 765 O O . THR A 1 98 ? 9.594 1.855 -1.985 1.00 87.69 98 THR A O 1
ATOM 768 N N . PHE A 1 99 ? 9.448 1.436 -4.184 1.00 83.00 99 PHE A N 1
ATOM 769 C CA . PHE A 1 99 ? 7.982 1.485 -4.196 1.00 83.00 99 PHE A CA 1
ATOM 770 C C . PHE A 1 99 ? 7.358 0.373 -3.347 1.00 83.00 99 PHE A C 1
ATOM 772 O O . PHE A 1 99 ? 6.398 0.634 -2.622 1.00 83.00 99 PHE A O 1
ATOM 779 N N . SER A 1 100 ? 7.926 -0.837 -3.369 1.00 86.38 100 SER A N 1
ATOM 780 C CA . SER A 1 100 ? 7.442 -1.956 -2.549 1.00 86.38 100 SER A CA 1
ATOM 781 C C . SER A 1 100 ? 7.582 -1.677 -1.056 1.00 86.38 100 SER A C 1
ATOM 783 O O . SER A 1 100 ? 6.635 -1.866 -0.299 1.00 86.38 100 SER A O 1
ATOM 785 N N . ILE A 1 101 ? 8.757 -1.211 -0.622 1.00 86.88 101 ILE A N 1
ATOM 786 C CA . ILE A 1 101 ? 9.045 -0.948 0.794 1.00 86.88 101 ILE A CA 1
ATOM 787 C C . ILE A 1 101 ? 8.175 0.199 1.309 1.00 86.88 101 ILE A C 1
ATOM 789 O O . ILE A 1 101 ? 7.563 0.067 2.368 1.00 86.88 101 ILE A O 1
ATOM 793 N N . THR A 1 102 ? 8.072 1.294 0.552 1.00 83.38 102 THR A N 1
ATOM 794 C CA . THR A 1 102 ? 7.249 2.450 0.932 1.00 83.38 102 THR A CA 1
ATOM 795 C C . THR A 1 102 ? 5.771 2.071 1.015 1.00 83.38 102 THR A C 1
ATOM 797 O O . THR A 1 102 ? 5.116 2.358 2.016 1.00 83.38 102 THR A O 1
ATOM 800 N N . SER A 1 103 ? 5.253 1.350 0.016 1.00 80.44 103 SER A N 1
ATOM 801 C CA . SER A 1 103 ? 3.853 0.904 0.003 1.00 80.44 103 SER A CA 1
ATOM 802 C C . SER A 1 103 ? 3.557 -0.077 1.133 1.00 80.44 103 SER A C 1
ATOM 804 O O . SER A 1 103 ? 2.542 0.053 1.815 1.00 80.44 103 SER A O 1
ATOM 806 N N . LEU A 1 104 ? 4.458 -1.033 1.376 1.00 86.88 104 LEU A N 1
ATOM 807 C CA . LEU A 1 104 ? 4.363 -1.975 2.487 1.00 86.88 104 LEU A CA 1
ATOM 808 C C . LEU A 1 104 ? 4.308 -1.249 3.831 1.00 86.88 104 LEU A C 1
ATOM 810 O O . LEU A 1 104 ? 3.428 -1.526 4.644 1.00 86.88 104 LEU A O 1
ATOM 814 N N . TRP A 1 105 ? 5.226 -0.310 4.059 1.00 83.38 105 TRP A N 1
ATOM 815 C CA . TRP A 1 105 ? 5.279 0.463 5.294 1.00 83.38 105 TRP A CA 1
ATOM 816 C C . TRP A 1 105 ? 3.973 1.228 5.535 1.00 83.38 105 TRP A C 1
ATOM 818 O O . TRP A 1 105 ? 3.392 1.134 6.618 1.00 83.38 105 TRP A O 1
ATOM 828 N N . SER A 1 106 ? 3.448 1.905 4.516 1.00 77.94 106 SER A N 1
ATOM 829 C CA . SER A 1 106 ? 2.209 2.673 4.647 1.00 77.94 106 SER A CA 1
ATOM 830 C C . SER A 1 106 ? 0.960 1.808 4.795 1.00 77.94 106 SER A C 1
ATOM 832 O O . SER A 1 106 ? 0.084 2.144 5.591 1.00 77.94 106 SER A O 1
ATOM 834 N N . LEU A 1 107 ? 0.871 0.671 4.099 1.00 78.88 107 LEU A N 1
ATOM 835 C CA . LEU A 1 107 ? -0.237 -0.267 4.289 1.00 78.88 107 LEU A CA 1
ATOM 836 C C . LEU A 1 107 ? -0.193 -0.907 5.681 1.00 78.88 107 LEU A C 1
ATOM 838 O O . LEU A 1 107 ? -1.235 -1.061 6.317 1.00 78.88 107 LEU A O 1
ATOM 842 N N . LEU A 1 108 ? 0.997 -1.220 6.203 1.00 83.31 108 LEU A N 1
ATOM 843 C CA . LEU A 1 108 ? 1.145 -1.699 7.576 1.00 83.31 108 LEU A CA 1
ATOM 844 C C . LEU A 1 108 ? 0.722 -0.635 8.594 1.00 83.31 108 LEU A C 1
ATOM 846 O O . LEU A 1 108 ? -0.004 -0.975 9.530 1.00 83.31 108 LEU A O 1
ATOM 850 N N . LEU A 1 109 ? 1.089 0.635 8.402 1.00 79.00 109 LEU A N 1
ATOM 851 C CA . LEU A 1 109 ? 0.597 1.739 9.234 1.00 79.00 109 LEU A CA 1
ATOM 852 C C . LEU A 1 109 ? -0.930 1.853 9.197 1.00 79.00 109 LEU A C 1
ATOM 854 O O . LEU A 1 109 ? -1.558 1.970 10.250 1.00 79.00 109 LEU A O 1
ATOM 858 N N . LEU A 1 110 ? -1.542 1.735 8.016 1.00 74.06 110 LEU A N 1
ATOM 859 C CA . LEU A 1 110 ? -3.000 1.700 7.889 1.00 74.06 110 LEU A CA 1
ATOM 860 C C . LEU A 1 110 ? -3.595 0.544 8.695 1.00 74.06 110 LEU A C 1
ATOM 862 O O . LEU A 1 110 ? -4.530 0.759 9.461 1.00 74.06 110 LEU A O 1
ATOM 866 N N . THR A 1 111 ? -3.020 -0.663 8.620 1.00 80.69 111 THR A N 1
ATOM 867 C CA . THR A 1 111 ? -3.518 -1.790 9.426 1.00 80.69 111 THR A CA 1
ATOM 868 C C . THR A 1 111 ? -3.439 -1.513 10.927 1.00 80.69 111 THR A C 1
ATOM 870 O O . THR A 1 111 ? -4.332 -1.926 11.659 1.00 80.69 111 THR A O 1
ATOM 873 N N . GLN A 1 112 ? -2.437 -0.770 11.412 1.00 76.19 112 GLN A N 1
ATOM 874 C CA . GLN A 1 112 ? -2.326 -0.426 12.835 1.00 76.19 112 GLN A CA 1
ATOM 875 C C . GLN A 1 112 ? -3.491 0.443 13.328 1.00 76.19 112 GLN A C 1
ATOM 877 O O . GLN A 1 112 ? -3.895 0.297 14.483 1.00 76.19 112 GLN A O 1
ATOM 882 N N . GLN A 1 113 ? -4.077 1.283 12.468 1.00 67.88 113 GLN A N 1
ATOM 883 C CA . GLN A 1 113 ? -5.270 2.069 12.808 1.00 67.88 113 GLN A CA 1
ATOM 884 C C . GLN A 1 113 ? -6.501 1.179 13.052 1.00 67.88 113 GLN A C 1
ATOM 886 O O . GLN A 1 113 ? -7.368 1.533 13.848 1.00 67.88 113 GLN A O 1
ATOM 891 N N . PHE A 1 114 ? -6.541 -0.009 12.441 1.00 66.56 114 PHE A N 1
ATOM 892 C CA . PHE A 1 114 ? -7.597 -1.011 12.623 1.00 66.56 114 PHE A CA 1
ATOM 893 C C . PHE A 1 114 ? -7.303 -2.018 13.739 1.00 66.56 114 PHE A C 1
ATOM 895 O O . PHE A 1 114 ? -8.014 -3.019 13.861 1.00 66.56 114 PHE A O 1
ATOM 902 N N . LYS A 1 115 ? -6.279 -1.773 14.573 1.00 67.25 115 LYS A N 1
ATOM 903 C CA . LYS A 1 115 ? -5.994 -2.626 15.731 1.00 67.25 115 LYS A CA 1
ATOM 904 C C . LYS A 1 115 ? -7.271 -2.790 16.551 1.00 67.25 115 LYS A C 1
ATOM 906 O O . LYS A 1 115 ? -7.876 -1.808 16.974 1.00 67.25 115 LYS A O 1
ATOM 911 N N . VAL A 1 116 ? -7.658 -4.046 16.759 1.00 59.53 116 VAL A N 1
ATOM 912 C CA . VAL A 1 116 ? -8.834 -4.417 17.545 1.00 59.53 116 VAL A CA 1
ATOM 913 C C . VAL A 1 116 ? -8.687 -3.824 18.940 1.00 59.53 116 VAL A C 1
ATOM 915 O O . VAL A 1 116 ? -7.815 -4.245 19.697 1.00 59.53 116 VAL A O 1
ATOM 918 N N . ARG A 1 117 ? -9.509 -2.820 19.236 1.00 64.69 117 ARG A N 1
ATOM 919 C CA . ARG A 1 117 ? -9.683 -2.264 20.577 1.00 64.69 117 ARG A CA 1
ATOM 920 C C . ARG A 1 117 ? -10.906 -2.902 21.209 1.00 64.69 117 ARG A C 1
ATOM 922 O O . ARG A 1 117 ? -11.870 -3.222 20.499 1.00 64.69 117 ARG A O 1
ATOM 929 N N . SER A 1 118 ? -10.854 -3.094 22.520 1.00 61.12 118 SER A N 1
ATOM 930 C CA . SER A 1 118 ? -12.014 -3.573 23.264 1.00 61.12 118 SER A CA 1
ATOM 931 C C . SER A 1 118 ? -13.143 -2.528 23.204 1.00 61.12 118 SER A C 1
ATOM 933 O O . SER A 1 118 ? -12.922 -1.365 22.842 1.00 61.12 118 SER A O 1
ATOM 935 N N . ILE A 1 119 ? -14.383 -2.934 23.483 1.00 60.53 119 ILE A N 1
ATOM 936 C CA . ILE A 1 119 ? -15.542 -2.020 23.439 1.00 60.53 119 ILE A CA 1
ATOM 937 C C . ILE A 1 119 ? -15.372 -0.897 24.475 1.00 60.53 119 ILE A C 1
ATOM 939 O O . ILE A 1 119 ? -15.720 0.253 24.214 1.00 60.53 119 ILE A O 1
ATOM 943 N N . GLU A 1 120 ? -14.732 -1.215 25.596 1.00 52.81 120 GLU A N 1
ATOM 944 C CA . GLU A 1 120 ? -14.432 -0.302 26.694 1.00 52.81 120 GLU A CA 1
ATOM 945 C C . GLU A 1 120 ? -13.353 0.717 26.285 1.00 52.81 120 GLU A C 1
ATOM 947 O O . GLU A 1 120 ? -13.539 1.920 26.461 1.00 52.81 120 GLU A O 1
ATOM 952 N N . GLU A 1 121 ? -12.272 0.273 25.628 1.00 53.75 121 GLU A N 1
ATOM 953 C CA . GLU A 1 121 ? -11.266 1.173 25.045 1.00 53.75 121 GLU A CA 1
ATOM 954 C C . GLU A 1 121 ? -11.863 2.083 23.970 1.00 53.75 121 GLU A C 1
ATOM 956 O O . GLU A 1 121 ? -11.467 3.239 23.859 1.00 53.75 121 GLU A O 1
ATOM 961 N N . LYS A 1 122 ? -12.815 1.591 23.169 1.00 57.78 122 LYS A N 1
ATOM 962 C CA . LYS A 1 122 ? -13.473 2.390 22.128 1.00 57.78 122 LYS A CA 1
ATOM 963 C C . LYS A 1 122 ? -14.315 3.519 22.724 1.00 57.78 122 LYS A C 1
ATOM 965 O O . LYS A 1 122 ? -14.315 4.606 22.154 1.00 57.78 122 LYS A O 1
ATOM 970 N N . ASN A 1 123 ? -14.998 3.274 23.842 1.00 54.09 123 ASN A N 1
ATOM 971 C CA . ASN A 1 123 ? -15.809 4.283 24.527 1.00 54.09 123 ASN A CA 1
ATOM 972 C C . ASN A 1 123 ? -14.945 5.334 25.244 1.00 54.09 123 ASN A C 1
ATOM 974 O O . ASN A 1 123 ? -15.308 6.505 25.258 1.00 54.09 123 ASN A O 1
ATOM 978 N N . ILE A 1 124 ? -13.780 4.944 25.773 1.00 49.53 124 ILE A N 1
ATOM 979 C CA . ILE A 1 124 ? -12.840 5.861 26.445 1.00 49.53 124 ILE A CA 1
ATOM 980 C C . ILE A 1 124 ? -11.981 6.639 25.430 1.00 49.53 124 ILE A C 1
ATOM 982 O O . ILE A 1 124 ? -11.675 7.812 25.630 1.00 49.53 124 ILE A O 1
ATOM 986 N N . LEU A 1 125 ? -11.599 6.005 24.317 1.00 52.62 125 LEU A N 1
ATOM 987 C CA . LEU A 1 125 ? -10.740 6.563 23.268 1.00 52.62 125 LEU A CA 1
ATOM 988 C C . LEU A 1 125 ? -11.538 7.004 22.035 1.00 52.62 125 LEU A C 1
ATOM 990 O O . LEU A 1 125 ? -11.034 6.863 20.918 1.00 52.62 125 LEU A O 1
ATOM 994 N N . GLN A 1 126 ? -12.750 7.551 22.192 1.00 48.94 126 GLN A N 1
ATOM 995 C CA . GLN A 1 126 ? -13.392 8.343 21.132 1.00 48.94 126 GLN A CA 1
ATOM 996 C C . GLN A 1 126 ? -12.593 9.641 20.910 1.00 48.94 126 GLN A C 1
ATOM 998 O O . GLN A 1 126 ? -13.050 10.756 21.143 1.00 48.94 126 GLN A O 1
ATOM 1003 N N . THR A 1 127 ? -11.342 9.506 20.478 1.00 49.53 127 THR A N 1
ATOM 1004 C CA . THR A 1 127 ? -10.539 10.603 19.976 1.00 49.53 127 THR A CA 1
ATOM 1005 C C . THR A 1 127 ? -11.151 11.040 18.655 1.00 49.53 127 THR A C 1
ATOM 1007 O O . THR A 1 127 ? -11.379 10.229 17.760 1.00 49.53 127 THR A O 1
ATOM 1010 N N . SER A 1 128 ? -11.472 12.333 18.607 1.00 52.31 128 SER A N 1
ATOM 1011 C CA . SER A 1 128 ? -12.236 13.042 17.582 1.00 52.31 128 SER A CA 1
ATOM 1012 C C . SER A 1 128 ? -12.195 12.397 16.195 1.00 52.31 128 SER A C 1
ATOM 1014 O O . SER A 1 128 ? -11.122 12.283 15.593 1.00 52.31 128 SER A O 1
ATOM 1016 N N . SER A 1 129 ? -13.364 12.072 15.638 1.00 60.22 129 SER A N 1
ATOM 1017 C CA . SER A 1 129 ? -13.472 11.874 14.193 1.00 60.22 129 SER A CA 1
ATOM 1018 C C . SER A 1 129 ? -12.933 13.121 13.493 1.00 60.22 129 SER A C 1
ATOM 1020 O O . SER A 1 129 ? -13.308 14.242 13.858 1.00 60.22 129 SER A O 1
ATOM 1022 N N . LYS A 1 130 ? -12.051 12.948 12.504 1.00 68.44 130 LYS A N 1
ATOM 1023 C CA . LYS A 1 130 ? -11.572 14.082 11.709 1.00 68.44 130 LYS A CA 1
ATOM 1024 C C . LYS A 1 130 ? -12.760 14.767 11.040 1.00 68.44 130 LYS A C 1
ATOM 1026 O O . LYS A 1 130 ? -13.784 14.143 10.761 1.00 68.44 130 LYS A O 1
ATOM 1031 N N . SER A 1 131 ? -12.643 16.069 10.806 1.00 75.31 131 SER A N 1
ATOM 1032 C CA . SER A 1 131 ? -13.727 16.812 10.175 1.00 75.31 131 SER A CA 1
ATOM 1033 C C . SER A 1 131 ? -13.945 16.324 8.737 1.00 75.31 131 SER A C 1
ATOM 1035 O O . SER A 1 131 ? -13.001 15.964 8.030 1.00 75.31 131 SER A O 1
ATOM 1037 N N . ILE A 1 132 ? -15.202 16.322 8.291 1.00 78.62 132 ILE A N 1
ATOM 1038 C CA . ILE A 1 132 ? -15.599 15.904 6.935 1.00 78.62 132 ILE A CA 1
ATOM 1039 C C . ILE A 1 132 ? -14.754 16.583 5.832 1.00 78.62 132 ILE A C 1
ATOM 1041 O O . ILE A 1 132 ? -14.327 15.882 4.914 1.00 78.62 132 ILE A O 1
ATOM 1045 N N . PRO A 1 133 ? -14.417 17.890 5.914 1.00 79.50 133 PRO A N 1
ATOM 1046 C CA . PRO A 1 133 ? -13.555 18.528 4.917 1.00 79.50 133 PRO A CA 1
ATOM 1047 C C . PRO A 1 133 ? -12.164 17.894 4.811 1.00 79.50 133 PRO A C 1
ATOM 1049 O O . PRO A 1 133 ? -11.643 17.746 3.709 1.00 79.50 133 PRO A O 1
ATOM 1052 N N . VAL A 1 134 ? -11.577 17.466 5.934 1.00 78.50 134 VAL A N 1
ATOM 1053 C CA . VAL A 1 134 ? -10.265 16.800 5.947 1.00 78.50 134 VAL A CA 1
ATOM 1054 C C . VAL A 1 134 ? -10.339 15.457 5.228 1.00 78.50 134 VAL A C 1
ATOM 1056 O O . VAL A 1 134 ? -9.432 15.127 4.467 1.00 78.50 134 VAL A O 1
ATOM 1059 N N . HIS A 1 135 ? -11.433 14.710 5.398 1.00 81.44 135 HIS A N 1
ATOM 1060 C CA . HIS A 1 135 ? -11.664 13.478 4.644 1.00 81.44 135 HIS A CA 1
ATOM 1061 C C . HIS A 1 135 ? -11.756 13.736 3.139 1.00 81.44 135 HIS A C 1
ATOM 1063 O O . HIS A 1 135 ? -11.058 13.082 2.367 1.00 81.44 135 HIS A O 1
ATOM 1069 N N . ILE A 1 136 ? -12.565 14.712 2.719 1.00 83.44 136 ILE A N 1
ATOM 1070 C CA . ILE A 1 136 ? -12.751 15.038 1.298 1.00 83.44 136 ILE A CA 1
ATOM 1071 C C . ILE A 1 136 ? -11.417 15.434 0.659 1.00 83.44 136 ILE A C 1
ATOM 1073 O O . ILE A 1 136 ? -11.041 14.869 -0.366 1.00 83.44 136 ILE A O 1
ATOM 1077 N N . ILE A 1 137 ? -10.670 16.348 1.287 1.00 84.94 13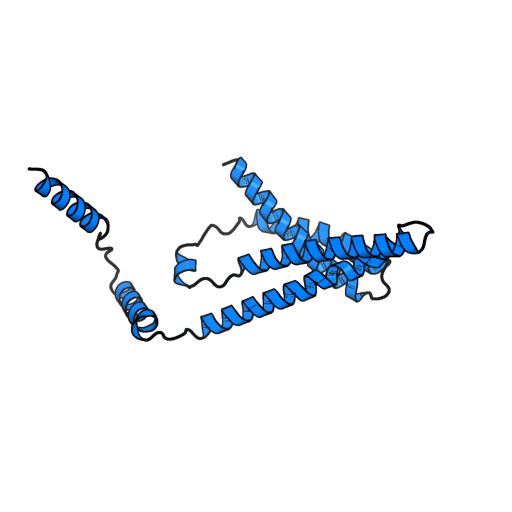7 ILE A N 1
ATOM 1078 C CA . ILE A 1 137 ? -9.369 16.798 0.775 1.00 84.94 137 ILE A CA 1
ATOM 1079 C C . ILE A 1 137 ? -8.397 15.619 0.668 1.00 84.94 137 ILE A C 1
ATOM 1081 O O . ILE A 1 137 ? -7.745 15.456 -0.361 1.00 84.94 137 ILE A O 1
ATOM 1085 N N . SER A 1 138 ? -8.341 14.758 1.685 1.00 85.94 138 SER A N 1
ATOM 1086 C CA . SER A 1 138 ? -7.413 13.621 1.701 1.00 85.94 138 SER A CA 1
ATOM 1087 C C . SER A 1 138 ? -7.728 12.585 0.615 1.00 85.94 138 SER A C 1
ATOM 1089 O O . SER A 1 138 ? -6.828 12.010 -0.000 1.00 85.94 138 SER A O 1
ATOM 1091 N N . HIS A 1 139 ? -9.010 12.370 0.313 1.00 87.81 139 HIS A N 1
ATOM 1092 C CA . HIS A 1 139 ? -9.426 11.505 -0.791 1.00 87.81 139 HIS A CA 1
ATOM 1093 C C . HIS A 1 139 ? -9.160 12.132 -2.163 1.00 87.81 139 HIS A C 1
ATOM 1095 O O . HIS A 1 139 ? -8.723 11.427 -3.069 1.00 87.81 139 HIS A O 1
ATOM 1101 N N . VAL A 1 140 ? -9.352 13.446 -2.320 1.00 87.12 140 VAL A N 1
ATOM 1102 C CA . VAL A 1 140 ? -9.008 14.160 -3.562 1.00 87.12 140 VAL A CA 1
ATOM 1103 C C . VAL A 1 140 ? -7.505 14.085 -3.830 1.00 87.12 140 VAL A C 1
ATOM 1105 O O . VAL A 1 140 ? -7.102 13.738 -4.937 1.00 87.12 140 VAL A O 1
ATOM 1108 N N . VAL A 1 141 ? -6.671 14.330 -2.815 1.00 86.94 141 VAL A N 1
ATOM 1109 C CA . VAL A 1 141 ? -5.209 14.170 -2.916 1.00 86.94 141 VAL A CA 1
ATOM 1110 C C . VAL A 1 141 ? -4.844 12.721 -3.240 1.00 86.94 141 VAL A C 1
ATOM 1112 O O . VAL A 1 141 ? -4.010 12.482 -4.110 1.00 86.94 141 VAL A O 1
ATOM 1115 N N . GLY A 1 142 ? -5.526 11.759 -2.613 1.00 85.31 142 GLY A N 1
ATOM 1116 C CA . GLY A 1 142 ? -5.433 10.339 -2.945 1.00 85.31 142 GLY A CA 1
ATOM 1117 C C . GLY A 1 142 ? -5.653 10.047 -4.423 1.00 85.31 142 GLY A C 1
ATOM 1118 O O . GLY A 1 142 ? -4.825 9.409 -5.068 1.00 85.31 142 GLY A O 1
ATOM 1119 N N . LEU A 1 143 ? -6.768 10.525 -4.978 1.00 86.94 143 LEU A N 1
ATOM 1120 C CA . LEU A 1 143 ? -7.123 10.315 -6.383 1.00 86.94 143 LEU A CA 1
ATOM 1121 C C . LEU A 1 143 ? -6.107 10.966 -7.325 1.00 86.94 143 LEU A C 1
ATOM 1123 O O . LEU A 1 143 ? -5.680 10.340 -8.294 1.00 86.94 143 LEU A O 1
ATOM 1127 N N . LEU A 1 144 ? -5.685 12.195 -7.020 1.00 87.81 144 LEU A N 1
ATOM 1128 C CA . LEU A 1 144 ? -4.680 12.910 -7.807 1.00 87.81 144 LEU A CA 1
ATOM 1129 C C . LEU A 1 144 ? -3.304 12.232 -7.757 1.00 87.81 144 LEU A C 1
ATOM 1131 O O . LEU A 1 144 ? -2.582 12.282 -8.748 1.00 87.81 144 LEU A O 1
ATOM 1135 N N . GLY A 1 145 ? -2.953 11.577 -6.647 1.00 82.25 145 GLY A N 1
ATOM 1136 C CA . GLY A 1 145 ? -1.740 10.765 -6.533 1.00 82.25 145 GLY A CA 1
ATOM 1137 C C . GLY A 1 145 ? -1.845 9.415 -7.249 1.00 82.25 145 GLY A C 1
ATOM 1138 O O . GLY A 1 145 ? -0.895 8.990 -7.902 1.00 82.25 145 GLY A O 1
ATOM 1139 N N . GLY A 1 146 ? -3.010 8.764 -7.181 1.00 84.56 146 GLY A N 1
ATOM 1140 C CA . GLY A 1 146 ? -3.224 7.424 -7.734 1.00 84.56 146 GLY A CA 1
ATOM 1141 C C . GLY A 1 146 ? -3.357 7.366 -9.256 1.00 84.56 146 GLY A C 1
ATOM 1142 O O . GLY A 1 146 ? -2.864 6.429 -9.885 1.00 84.56 146 GLY A O 1
ATOM 1143 N N . ILE A 1 147 ? -4.007 8.358 -9.877 1.00 88.44 147 ILE A N 1
ATOM 1144 C CA . ILE A 1 147 ? -4.274 8.359 -11.328 1.00 88.44 147 ILE A CA 1
ATOM 1145 C C . ILE A 1 147 ? -2.979 8.368 -12.169 1.00 88.44 147 ILE A C 1
ATOM 1147 O O . ILE A 1 147 ? -2.870 7.540 -13.081 1.00 88.44 147 ILE A O 1
ATOM 1151 N N . PRO A 1 148 ? -1.980 9.235 -11.902 1.00 85.56 148 PRO A N 1
ATOM 1152 C CA . PRO A 1 148 ? -0.732 9.243 -12.662 1.00 85.56 148 PRO A CA 1
ATOM 1153 C C . PRO A 1 148 ? 0.042 7.926 -12.546 1.00 85.56 148 PRO A C 1
ATOM 1155 O O . PRO A 1 148 ? 0.493 7.402 -13.564 1.00 85.56 148 PRO A O 1
ATOM 1158 N N . GLY A 1 149 ? 0.150 7.361 -11.338 1.00 82.06 149 GLY A N 1
ATOM 1159 C CA . GLY A 1 149 ? 0.827 6.079 -11.110 1.00 82.06 149 GLY A CA 1
ATOM 1160 C C . GLY A 1 149 ? 0.170 4.939 -11.889 1.00 82.06 149 GLY A C 1
ATOM 1161 O O . GLY A 1 149 ? 0.831 4.223 -12.645 1.00 82.06 149 GLY A O 1
ATOM 1162 N N . ALA A 1 150 ? -1.162 4.860 -11.838 1.00 87.19 150 ALA A N 1
ATOM 1163 C CA . ALA A 1 150 ? -1.941 3.898 -12.613 1.00 87.19 150 ALA A CA 1
ATOM 1164 C C . ALA A 1 150 ? -1.745 4.051 -14.131 1.00 87.19 150 ALA A C 1
ATOM 1166 O O . ALA A 1 150 ? -1.597 3.054 -14.841 1.00 87.19 150 ALA A O 1
ATOM 1167 N N . PHE A 1 151 ? -1.709 5.288 -14.640 1.00 88.69 151 PHE A N 1
ATOM 1168 C CA . PHE A 1 151 ? -1.479 5.560 -16.061 1.00 88.69 151 PHE A CA 1
ATOM 1169 C C . PHE A 1 151 ? -0.090 5.099 -16.514 1.00 88.69 151 PHE A C 1
ATOM 1171 O O . PHE A 1 151 ? 0.044 4.456 -17.558 1.00 88.69 151 PHE A O 1
ATOM 1178 N N . VAL A 1 152 ? 0.947 5.389 -15.727 1.00 84.56 152 VAL A N 1
ATOM 1179 C CA . VAL A 1 152 ? 2.321 4.978 -16.038 1.00 84.56 152 VAL A CA 1
ATOM 1180 C C . VAL A 1 152 ? 2.442 3.453 -15.988 1.00 84.56 152 VAL A C 1
ATOM 1182 O O . VAL A 1 152 ? 2.946 2.853 -16.941 1.00 84.56 152 VAL A O 1
ATOM 1185 N N . ALA A 1 153 ? 1.894 2.812 -14.954 1.00 85.31 153 ALA A N 1
ATOM 1186 C CA . ALA A 1 153 ? 1.841 1.358 -14.855 1.00 85.31 153 ALA A CA 1
ATOM 1187 C C . ALA A 1 153 ? 1.121 0.734 -16.065 1.00 85.31 153 ALA A C 1
ATOM 1189 O O . ALA A 1 153 ? 1.639 -0.202 -16.676 1.00 85.31 153 ALA A O 1
ATOM 1190 N N . TYR A 1 154 ? -0.021 1.293 -16.478 1.00 88.06 154 TYR A N 1
ATOM 1191 C CA . TYR A 1 154 ? -0.749 0.850 -17.667 1.00 88.06 154 TYR A CA 1
ATOM 1192 C C . TYR A 1 154 ? 0.069 1.015 -18.953 1.00 88.06 154 TYR A C 1
ATOM 1194 O O . TYR A 1 154 ? 0.036 0.138 -19.817 1.00 88.06 154 TYR A O 1
ATOM 1202 N N . LYS A 1 155 ? 0.799 2.125 -19.104 1.00 87.62 155 LYS A N 1
ATOM 1203 C CA . LYS A 1 155 ? 1.552 2.437 -20.324 1.00 87.62 155 LYS A CA 1
ATOM 1204 C C . LYS A 1 155 ? 2.770 1.534 -20.506 1.00 87.62 155 LYS A C 1
ATOM 1206 O O . LYS A 1 155 ? 2.976 1.034 -21.609 1.00 87.62 155 LYS A O 1
ATOM 1211 N N . TYR A 1 156 ? 3.558 1.330 -19.451 1.00 81.19 156 TYR A N 1
ATOM 1212 C CA . TYR A 1 156 ? 4.862 0.668 -19.559 1.00 81.19 156 TYR A CA 1
ATOM 1213 C C . TYR A 1 156 ? 4.830 -0.839 -19.302 1.00 81.19 156 TYR A C 1
ATOM 1215 O O . TYR A 1 156 ? 5.728 -1.529 -19.770 1.00 81.19 156 TYR A O 1
ATOM 1223 N N . ASN A 1 157 ? 3.792 -1.371 -18.646 1.00 79.19 157 ASN A N 1
ATOM 1224 C CA . ASN A 1 157 ? 3.718 -2.803 -18.357 1.00 79.19 157 ASN A CA 1
ATOM 1225 C C . ASN A 1 157 ? 2.912 -3.579 -19.406 1.00 79.19 157 ASN A C 1
ATOM 1227 O O . ASN A 1 157 ? 1.868 -3.135 -19.912 1.00 79.19 157 ASN A O 1
AT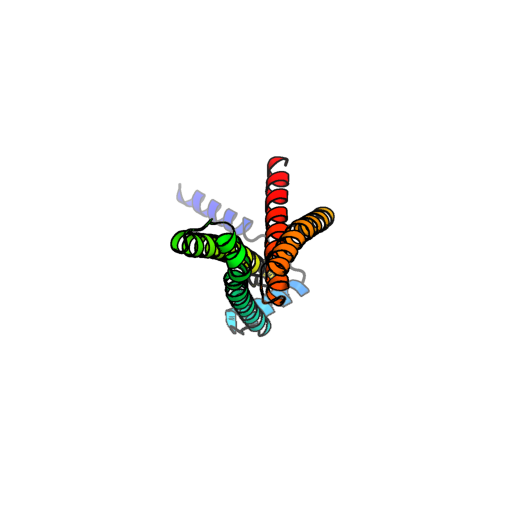OM 1231 N N . LYS A 1 158 ? 3.352 -4.818 -19.657 1.00 81.94 158 LYS A N 1
ATOM 1232 C CA . LYS A 1 158 ? 2.618 -5.805 -20.466 1.00 81.94 158 LYS A CA 1
ATOM 1233 C C . LYS A 1 158 ? 1.285 -6.196 -19.817 1.00 81.94 158 LYS A C 1
ATOM 1235 O O . LYS A 1 158 ? 0.276 -6.334 -20.505 1.00 81.94 158 LYS A O 1
ATOM 1240 N N . TYR A 1 159 ? 1.272 -6.349 -18.495 1.00 84.50 159 TYR A N 1
ATOM 1241 C CA . TYR A 1 159 ? 0.110 -6.803 -17.738 1.00 84.50 159 TYR A CA 1
ATOM 1242 C C . TYR A 1 159 ? -0.704 -5.628 -17.191 1.00 84.50 159 TYR A C 1
ATOM 1244 O O . TYR A 1 159 ? -0.305 -4.978 -16.230 1.00 84.50 159 TYR A O 1
ATOM 1252 N N . LYS A 1 160 ? -1.876 -5.360 -17.779 1.00 85.00 160 LYS A N 1
ATOM 1253 C CA . LYS A 1 160 ? -2.671 -4.162 -17.450 1.00 85.00 160 LYS A CA 1
ATOM 1254 C C . LYS A 1 160 ? -3.303 -4.177 -16.057 1.00 85.00 160 LYS A C 1
ATOM 1256 O O . LYS A 1 160 ? -3.535 -3.111 -15.501 1.00 85.00 160 LYS A O 1
ATOM 1261 N N . TRP A 1 161 ? -3.508 -5.352 -15.458 1.00 84.75 161 TRP A N 1
ATOM 1262 C CA . TRP A 1 161 ? -4.002 -5.470 -14.077 1.00 84.75 161 TRP A CA 1
ATOM 1263 C C . TRP A 1 161 ? -3.044 -4.852 -13.043 1.00 84.75 161 TRP A C 1
ATOM 1265 O O . TRP A 1 161 ? -3.484 -4.433 -11.975 1.00 84.75 161 TRP A O 1
ATOM 1275 N N . LEU A 1 162 ? -1.755 -4.706 -13.379 1.00 81.12 162 LEU A N 1
ATOM 1276 C CA . LEU A 1 162 ? -0.776 -4.005 -12.544 1.00 81.12 162 LEU A CA 1
ATOM 1277 C C . LEU A 1 162 ? -1.113 -2.516 -12.358 1.00 81.12 162 LEU A C 1
ATOM 1279 O O . LEU A 1 162 ? -0.747 -1.932 -11.341 1.00 81.12 162 LEU A O 1
ATOM 1283 N N . ALA A 1 163 ? -1.866 -1.912 -13.285 1.00 85.44 163 ALA A N 1
ATOM 1284 C CA . ALA A 1 163 ? -2.347 -0.540 -13.141 1.00 85.44 163 ALA A CA 1
ATOM 1285 C C . ALA A 1 163 ? -3.315 -0.390 -11.960 1.00 85.44 163 ALA A C 1
ATOM 1287 O O . ALA A 1 163 ? -3.242 0.596 -11.232 1.00 85.44 163 ALA A O 1
ATOM 1288 N N . SER A 1 164 ? -4.178 -1.384 -11.725 1.00 83.44 164 SER A N 1
ATOM 1289 C CA . SER A 1 164 ? -5.100 -1.388 -10.585 1.00 83.44 164 SER A CA 1
ATOM 1290 C C . SER A 1 164 ? -4.356 -1.497 -9.255 1.00 83.44 164 SER A C 1
ATOM 1292 O O . SER A 1 164 ? -4.735 -0.845 -8.288 1.00 83.44 164 SER A O 1
ATOM 1294 N N . ILE A 1 165 ? -3.273 -2.278 -9.212 1.00 82.75 165 ILE A N 1
ATOM 1295 C CA . ILE A 1 165 ? -2.436 -2.406 -8.012 1.00 82.75 165 ILE A CA 1
ATOM 1296 C C . ILE A 1 165 ? -1.708 -1.100 -7.711 1.00 82.75 165 ILE A C 1
ATOM 1298 O O . ILE A 1 165 ? -1.751 -0.646 -6.569 1.00 82.75 165 ILE A O 1
ATOM 1302 N N . SER A 1 166 ? -1.102 -0.474 -8.727 1.00 83.19 166 SER A N 1
ATOM 1303 C CA . SER A 1 166 ? -0.469 0.840 -8.562 1.00 83.19 166 SER A CA 1
ATOM 1304 C C . SER A 1 166 ? -1.487 1.869 -8.081 1.00 83.19 166 SER A C 1
ATOM 1306 O O . SER A 1 166 ? -1.246 2.529 -7.080 1.00 83.19 166 SER A O 1
ATOM 1308 N N . PHE A 1 167 ? -2.669 1.930 -8.711 1.00 85.19 167 PHE A N 1
ATOM 1309 C CA . PHE A 1 167 ? -3.730 2.857 -8.316 1.00 85.19 167 PHE A CA 1
ATOM 1310 C C . PHE A 1 167 ? -4.098 2.723 -6.839 1.00 85.19 167 PHE A C 1
ATOM 1312 O O . PHE A 1 167 ? -4.100 3.715 -6.119 1.00 85.19 167 PHE A O 1
ATOM 1319 N N . VAL A 1 168 ? -4.412 1.504 -6.384 1.00 82.25 168 VAL A N 1
ATOM 1320 C CA . VAL A 1 168 ? -4.859 1.259 -5.004 1.00 82.25 168 VAL A CA 1
ATOM 1321 C C . VAL A 1 168 ? -3.777 1.649 -4.002 1.00 82.25 168 VAL A C 1
ATOM 1323 O O . VAL A 1 168 ? -4.088 2.243 -2.970 1.00 82.25 168 VAL A O 1
ATOM 1326 N N . ALA A 1 169 ? -2.518 1.341 -4.300 1.00 80.44 169 ALA A N 1
ATOM 1327 C CA . ALA A 1 169 ? -1.418 1.644 -3.400 1.00 80.44 169 ALA A CA 1
ATOM 1328 C C . ALA A 1 169 ? -1.072 3.130 -3.366 1.00 80.44 169 ALA A C 1
ATOM 1330 O O . ALA A 1 169 ? -0.998 3.697 -2.279 1.00 80.44 169 ALA A O 1
ATOM 1331 N N . ASP A 1 170 ? -0.935 3.771 -4.525 1.00 84.00 170 ASP A N 1
ATOM 1332 C CA . ASP A 1 170 ? -0.636 5.200 -4.634 1.00 84.00 170 ASP A CA 1
ATOM 1333 C C . ASP A 1 170 ? -1.770 6.044 -4.033 1.00 84.00 170 ASP A C 1
ATOM 1335 O O . ASP A 1 170 ? -1.519 7.007 -3.307 1.00 84.00 170 ASP A O 1
ATOM 1339 N N . TYR A 1 171 ? -3.024 5.635 -4.249 1.00 86.38 171 TYR A N 1
ATOM 1340 C CA . TYR A 1 171 ? -4.189 6.233 -3.602 1.00 86.38 171 TYR A CA 1
ATOM 1341 C C . TYR A 1 171 ? -4.122 6.100 -2.077 1.00 86.38 171 TYR A C 1
ATOM 1343 O O . TYR A 1 171 ? -4.241 7.098 -1.368 1.00 86.38 171 TYR A O 1
ATOM 1351 N N . ALA A 1 172 ? -3.905 4.886 -1.558 1.00 81.44 172 ALA A N 1
ATOM 1352 C CA . ALA A 1 172 ? -3.834 4.647 -0.117 1.00 81.44 172 ALA A CA 1
ATOM 1353 C C . ALA A 1 172 ? -2.681 5.430 0.535 1.00 81.44 172 ALA A C 1
ATOM 1355 O O . ALA A 1 172 ? -2.859 6.011 1.609 1.00 81.44 172 ALA A O 1
ATOM 1356 N N . LEU A 1 173 ? -1.530 5.490 -0.138 1.00 83.62 173 LEU A N 1
ATOM 1357 C CA . LEU A 1 173 ? -0.355 6.264 0.255 1.00 83.62 173 LEU A CA 1
ATOM 1358 C C . LEU A 1 173 ? -0.665 7.757 0.337 1.00 83.62 173 LEU A C 1
ATOM 1360 O O . LEU A 1 173 ? -0.478 8.370 1.388 1.00 83.62 173 LEU A O 1
ATOM 1364 N N . ALA A 1 174 ? -1.160 8.340 -0.754 1.00 84.88 174 ALA A N 1
ATOM 1365 C CA . ALA A 1 174 ? -1.424 9.769 -0.837 1.00 84.88 174 ALA A CA 1
ATOM 1366 C C . ALA A 1 174 ? -2.554 10.194 0.114 1.00 84.88 174 ALA A C 1
ATOM 1368 O O . ALA A 1 174 ? -2.425 11.202 0.812 1.00 84.88 174 ALA A O 1
ATOM 1369 N N . THR A 1 175 ? -3.620 9.397 0.230 1.00 85.25 175 THR A N 1
ATOM 1370 C CA . THR A 1 175 ? -4.694 9.657 1.195 1.00 85.25 175 THR A CA 1
ATOM 1371 C C . THR A 1 175 ? -4.185 9.591 2.631 1.00 85.25 175 THR A C 1
ATOM 1373 O O . THR A 1 175 ? -4.414 10.531 3.390 1.00 85.25 175 THR A O 1
ATOM 1376 N N . ASN A 1 176 ? -3.448 8.550 3.026 1.00 82.19 176 ASN A N 1
ATOM 1377 C CA . ASN A 1 176 ? -2.971 8.453 4.407 1.00 82.19 176 ASN A CA 1
ATOM 1378 C C . ASN A 1 176 ? -1.898 9.506 4.737 1.00 82.19 176 ASN A C 1
ATOM 1380 O O . ASN A 1 176 ? -1.953 10.135 5.792 1.00 82.19 176 ASN A O 1
ATOM 1384 N N . GLY A 1 177 ? -0.975 9.770 3.809 1.00 81.50 177 GLY A N 1
ATOM 1385 C CA . GLY A 1 177 ? 0.029 10.823 3.966 1.00 81.50 177 GLY A CA 1
ATOM 1386 C C . GLY A 1 177 ? -0.604 12.207 4.124 1.00 81.50 177 GLY A C 1
ATOM 1387 O O . GLY A 1 177 ? -0.193 12.982 4.984 1.00 81.50 177 GLY A O 1
ATOM 1388 N N . SER A 1 178 ? -1.661 12.505 3.362 1.00 82.94 178 SER A N 1
ATOM 1389 C CA . SER A 1 178 ? -2.396 13.767 3.513 1.00 82.94 178 SER A CA 1
ATOM 1390 C C . SER A 1 178 ? -3.120 13.874 4.861 1.00 82.94 178 SER A C 1
ATOM 1392 O O . SER A 1 178 ? -3.088 14.938 5.481 1.00 82.94 178 SER A O 1
ATOM 1394 N N . PHE A 1 179 ? -3.679 12.774 5.378 1.00 83.69 179 PHE A N 1
ATOM 1395 C CA . PHE A 1 179 ? -4.264 12.742 6.718 1.00 83.69 179 PHE A CA 1
ATOM 1396 C C . PHE A 1 179 ? -3.238 13.058 7.811 1.00 83.69 179 PHE A C 1
ATOM 1398 O O . PHE A 1 179 ? -3.559 13.811 8.733 1.00 83.69 179 PHE A O 1
ATOM 1405 N N . GLU A 1 180 ? -2.033 12.493 7.731 1.00 80.50 180 GLU A N 1
ATOM 1406 C CA . GLU A 1 180 ? -0.958 12.775 8.690 1.00 80.50 180 GLU A CA 1
ATOM 1407 C C . GLU A 1 180 ? -0.443 14.213 8.568 1.00 80.50 180 GLU A C 1
ATOM 1409 O O . GLU A 1 180 ? -0.257 14.888 9.582 1.00 80.50 180 GLU A O 1
ATOM 1414 N N . LEU A 1 181 ? -0.265 14.710 7.340 1.00 81.81 181 LEU A N 1
ATOM 1415 C CA . LEU A 1 181 ? 0.195 16.073 7.079 1.00 81.81 181 LEU A CA 1
ATOM 1416 C C . LEU A 1 181 ? -0.775 17.110 7.663 1.00 81.81 181 LEU A C 1
ATOM 1418 O O . LEU A 1 181 ? -0.362 18.037 8.360 1.00 81.81 181 LEU A O 1
ATOM 1422 N N . ILE A 1 182 ? -2.075 16.935 7.415 1.00 82.25 182 ILE A N 1
ATOM 1423 C CA . ILE A 1 182 ? -3.112 17.839 7.918 1.00 82.25 182 ILE A CA 1
ATOM 1424 C C . ILE A 1 182 ? -3.175 17.793 9.452 1.00 82.25 182 ILE A C 1
ATOM 1426 O O . ILE A 1 182 ? -3.298 18.844 10.081 1.00 82.25 182 ILE A O 1
ATOM 1430 N N . ASP A 1 183 ? -3.014 16.620 10.076 1.00 77.25 183 ASP A N 1
ATOM 1431 C CA . ASP A 1 183 ? -2.961 16.512 11.541 1.00 77.25 183 ASP A CA 1
ATOM 1432 C C . ASP A 1 183 ? -1.770 17.265 12.137 1.00 77.25 183 ASP A C 1
ATOM 1434 O O . ASP A 1 183 ? -1.913 17.926 13.167 1.00 77.25 183 ASP A O 1
ATOM 1438 N N . GLN A 1 184 ? -0.595 17.177 11.509 1.00 81.50 184 GLN A N 1
ATOM 1439 C CA . GLN A 1 184 ? 0.590 17.912 11.953 1.00 81.50 184 GLN A CA 1
ATOM 1440 C C . GLN A 1 184 ? 0.391 19.425 11.832 1.00 81.50 184 GLN A C 1
ATOM 1442 O O . GLN A 1 184 ? 0.749 20.165 12.748 1.00 81.50 184 GLN A O 1
ATOM 1447 N N . ILE A 1 185 ? -0.225 19.882 10.738 1.00 82.00 185 ILE A N 1
ATOM 1448 C CA . ILE A 1 185 ? -0.559 21.295 10.538 1.00 82.00 185 ILE A CA 1
ATOM 1449 C C . ILE A 1 185 ? -1.528 21.756 11.631 1.00 82.00 185 ILE A C 1
ATOM 1451 O O . ILE A 1 185 ? -1.229 22.710 12.342 1.00 82.00 185 ILE A O 1
ATOM 1455 N N . ILE A 1 186 ? -2.644 21.053 11.844 1.00 77.69 186 ILE A N 1
ATOM 1456 C CA . ILE A 1 186 ? -3.636 21.428 12.866 1.00 77.69 186 ILE A CA 1
ATOM 1457 C C . ILE A 1 186 ? -3.010 21.470 14.267 1.00 77.69 186 ILE A C 1
ATOM 1459 O O . ILE A 1 186 ? -3.305 22.386 15.028 1.00 77.69 186 ILE A O 1
ATOM 1463 N N . LYS A 1 187 ? -2.132 20.516 14.608 1.00 76.50 187 LYS A N 1
ATOM 1464 C CA . LYS A 1 187 ? -1.415 20.499 15.896 1.00 76.50 187 LYS A CA 1
ATOM 1465 C C . LYS A 1 187 ? -0.439 21.661 16.067 1.00 76.50 187 LYS A C 1
ATOM 1467 O O . LYS A 1 187 ? -0.198 22.063 17.192 1.00 76.50 187 LYS A O 1
ATOM 1472 N N . LYS A 1 188 ? 0.147 22.170 14.983 1.00 78.88 188 LYS A N 1
ATOM 1473 C CA . LYS A 1 188 ? 1.107 23.282 15.028 1.00 78.88 188 LYS A CA 1
ATOM 1474 C C . LYS A 1 188 ? 0.432 24.643 15.244 1.00 78.88 188 LYS A C 1
ATOM 1476 O O . LYS A 1 188 ? 1.077 25.558 15.741 1.00 78.88 188 LYS A O 1
ATOM 1481 N N . TYR A 1 189 ? -0.828 24.781 14.833 1.00 71.19 189 TYR A N 1
ATOM 1482 C CA . TYR A 1 189 ? -1.587 26.039 14.879 1.00 71.19 189 TYR A CA 1
ATOM 1483 C C . TYR A 1 189 ? -2.697 26.054 15.949 1.00 71.19 189 TYR A C 1
ATOM 1485 O O . TYR A 1 189 ? -3.536 26.954 15.940 1.00 71.19 189 TYR A O 1
ATOM 1493 N N . LYS A 1 190 ? -2.710 25.068 16.852 1.00 58.00 190 LYS A N 1
ATOM 1494 C CA . LYS A 1 190 ? -3.506 25.042 18.087 1.00 58.00 190 LYS A CA 1
ATOM 1495 C C . LYS A 1 190 ? -2.582 25.197 19.284 1.00 58.00 190 LYS A C 1
ATOM 1497 O O . LYS A 1 190 ? -3.025 25.848 20.250 1.00 58.00 190 LYS A O 1
#

Sequence (190 aa):
MIRNGLRFSINNIINSCLQPTILFPDQELELYDFINRRIINKQIDPQEIKKHIAHNILKCAAILLGSAVGIPNFDIGFNNAGKNQAVKWISGSLVAGTFSITSLWSLLLLTQQFKVRSIEEKNILQTSSKSIPVHIISHVVGLLGGIPGAFVAYKYNKYKWLASISFVADYALATNGSFELIDQIIKKYK

Secondary structure (DSSP, 8-state):
-THHHHHHHHHHHHHHH-------HHHHHHHHHHIIIIIIS-PPPHHHHHHHHHHHHHHHHHHHHHHHTTHHHHHHHHHHS-S-HHHHHHHHHHHHHHHHHHHHHHHHHHHHHT----HHHHHHT---PPPHHHHHHHHHHHHHHHHHHHHHHHHH-S-TTHHHHHHHHHHHHHHHHHHHHHHHHHHH--

Radius of gyration: 26.19 Å; chains: 1; bounding box: 53×43×89 Å

pLDDT: mean 73.39, std 15.22, range [35.69, 91.5]

Foldseek 3Di:
DPVVVVVVVVVVVVVVVPPPPVQPPVRVVVVVVCCCCCVVVVPDDPVLVVLVVVLVVLLVVLLVLLLLLLVLQLLVQLVPQPDDNVSSNVRSCVSSVVSSVLLSVLSNVVSVVSPDDDPVCCVVPPPDDPDPVLQVVLQVQLQVQLPVQLVSSCPRDPDSVSSVSSNVSSSSNSSVVSSVVVVVVVVVVD